Protein AF-A0A662EN93-F1 (afdb_monomer)

Radius of gyration: 22.85 Å; Cα contacts (8 Å, |Δi|>4): 241; chains: 1; bounding box: 47×84×60 Å

Foldseek 3Di:
DDDDDDPPPPPPPPPPPPVPDQCALLNVLLLLLVLVLLQVVLVVLLVQQVVCVVPVDDRDQCPSNLVSLVVSLVSLVVVLVSLVPNDPLSVQLNVLSVQLNVLSVVLNVLSPDDGLVPDDPVSNVVSSVSSVSSSVSSVVSLVSSLVSCVVVLNNLSSLLSNLLLNLLSDPDPVSLQDDPVSLVVNVVSPDPPQDPLLVVLSVLSPVSHPDDDDPVSSVSNNVSSVSNSCSSPVDDPPSDD

Sequence (241 aa):
MKLAGIFVAALTAVSLTTYAVPFTSARLGAELAKLLSTYAPVELFRQQTAIWRLSGGTPPAPEAARAALEKVEAQLEELKPLIAEEGPHWAPLLPAIQTASQLLSVAIEALVGPGLEERPPEDQEALLGTLGEARKALDELVIAASDAAEAAEEGWEFQASFLAQTVLLSPSPLYLRIQEEWQAYLRRNLPPWFPEEGVSALEGLLALANQGLTPEQEAEARAAAEELLSILIPEGYEGGT

Solvent-accessible surface area (backbone atoms only — not comparable to full-atom values): 13562 Å² total; per-residue (Å²): 133,87,86,83,88,76,87,83,75,84,76,78,79,77,77,78,73,73,76,75,76,78,80,43,46,24,53,52,21,29,54,52,30,51,42,58,57,47,38,46,47,38,57,51,45,54,54,43,46,56,51,22,75,74,67,71,61,76,75,63,76,59,64,60,25,40,56,20,44,56,50,40,43,52,51,50,62,62,45,51,59,55,40,64,70,70,36,80,72,44,51,78,42,53,65,39,51,52,52,25,46,53,35,36,54,53,34,44,56,60,66,56,75,79,56,74,87,73,44,57,72,68,58,50,50,50,43,57,48,40,51,47,51,26,50,50,31,50,53,50,33,52,50,48,49,45,54,39,23,45,77,66,77,35,31,53,47,18,54,52,22,23,51,22,38,35,50,60,69,45,95,50,78,73,60,36,63,65,56,70,67,58,54,51,46,58,64,73,58,56,59,94,82,60,55,69,69,42,52,53,19,50,51,52,40,62,70,58,36,72,57,91,73,53,76,68,53,50,50,52,38,38,53,22,22,52,52,32,35,46,70,64,46,78,66,90,68,77,73,74,128

Structure (mmCIF, N/CA/C/O backbone):
data_AF-A0A662EN93-F1
#
_entry.id   AF-A0A662EN93-F1
#
loop_
_atom_site.group_PDB
_atom_site.id
_atom_site.type_symbol
_atom_site.label_atom_id
_atom_site.label_alt_id
_atom_site.label_comp_id
_atom_site.label_asym_id
_atom_site.label_entity_id
_atom_site.label_seq_id
_atom_site.pdbx_PDB_ins_code
_atom_site.Cartn_x
_atom_site.Cartn_y
_atom_site.Cartn_z
_atom_site.occupancy
_atom_site.B_iso_or_equiv
_atom_site.auth_seq_id
_atom_site.auth_comp_id
_atom_site.auth_asym_id
_atom_site.auth_atom_id
_atom_site.pdbx_PDB_model_num
ATOM 1 N N . MET A 1 1 ? -0.486 67.991 -30.951 1.00 36.34 1 MET A N 1
ATOM 2 C CA . MET A 1 1 ? 0.054 66.825 -31.691 1.00 36.34 1 MET A CA 1
ATOM 3 C C . MET A 1 1 ? 1.167 66.243 -30.831 1.00 36.34 1 MET A C 1
ATOM 5 O O . MET A 1 1 ? 2.078 66.988 -30.514 1.00 36.34 1 MET A O 1
ATOM 9 N N . LYS A 1 2 ? 0.909 65.124 -30.131 1.00 36.41 2 LYS A N 1
ATOM 10 C CA . LYS A 1 2 ? 1.461 63.774 -30.418 1.00 36.41 2 LYS A CA 1
ATOM 11 C C . LYS A 1 2 ? 2.999 63.826 -30.527 1.00 36.41 2 LYS A C 1
ATOM 13 O O . LYS A 1 2 ? 3.499 64.464 -31.437 1.00 36.41 2 LYS A O 1
ATOM 18 N N . LEU A 1 3 ? 3.765 63.207 -29.629 1.00 37.28 3 LEU A N 1
ATOM 19 C CA . LEU A 1 3 ? 3.831 61.753 -29.461 1.00 37.28 3 LEU A CA 1
ATOM 20 C C . LEU A 1 3 ? 4.174 61.339 -28.023 1.00 37.28 3 LEU A C 1
ATOM 22 O O . LEU A 1 3 ? 5.079 61.877 -27.394 1.00 37.28 3 LEU A O 1
ATOM 26 N N . ALA A 1 4 ? 3.423 60.345 -27.561 1.00 34.78 4 ALA A N 1
ATOM 27 C CA . ALA A 1 4 ? 3.754 59.455 -26.465 1.00 34.78 4 ALA A CA 1
ATOM 28 C C . ALA A 1 4 ? 4.664 58.322 -26.970 1.00 34.78 4 ALA A C 1
ATOM 30 O O . ALA A 1 4 ? 4.581 57.952 -28.143 1.00 34.78 4 ALA A O 1
ATOM 31 N N . GLY A 1 5 ? 5.405 57.706 -26.048 1.00 31.70 5 GLY A N 1
ATOM 32 C CA . GLY A 1 5 ? 5.791 56.298 -26.145 1.00 31.70 5 GLY A CA 1
ATOM 33 C C . GLY A 1 5 ? 7.270 56.035 -26.429 1.00 31.70 5 GLY A C 1
ATOM 34 O O . GLY A 1 5 ? 7.889 56.763 -27.186 1.00 31.70 5 GLY A O 1
ATOM 35 N N . ILE A 1 6 ? 7.925 55.015 -25.883 1.00 40.16 6 ILE A N 1
ATOM 36 C CA . ILE A 1 6 ? 7.523 53.879 -25.047 1.00 40.16 6 ILE A CA 1
ATOM 37 C C . ILE A 1 6 ? 8.814 53.464 -24.316 1.00 40.16 6 ILE A C 1
ATOM 39 O O . ILE A 1 6 ? 9.860 53.306 -24.943 1.00 40.16 6 ILE A O 1
ATOM 43 N N . PHE A 1 7 ? 8.740 53.299 -22.994 1.00 36.88 7 PHE A N 1
ATOM 44 C CA . PHE A 1 7 ? 9.725 52.550 -22.215 1.00 36.88 7 PHE A CA 1
ATOM 45 C C . PHE A 1 7 ? 9.634 51.085 -22.665 1.00 36.88 7 PHE A C 1
ATOM 47 O O . PHE A 1 7 ? 8.642 50.417 -22.379 1.00 36.88 7 PHE A O 1
ATOM 54 N N . VAL A 1 8 ? 10.632 50.584 -23.393 1.00 38.19 8 VAL A N 1
ATOM 55 C CA . VAL A 1 8 ? 10.741 49.147 -23.672 1.00 38.19 8 VAL A CA 1
ATOM 56 C C . VAL A 1 8 ? 11.390 48.505 -22.452 1.00 38.19 8 VAL A C 1
ATOM 58 O O . VAL A 1 8 ? 12.608 48.382 -22.355 1.00 38.19 8 VAL A O 1
ATOM 61 N N . ALA A 1 9 ? 10.552 48.150 -21.480 1.00 38.12 9 ALA A N 1
ATOM 62 C CA . ALA A 1 9 ? 10.907 47.186 -20.454 1.00 38.12 9 ALA A CA 1
ATOM 63 C C . ALA A 1 9 ? 11.027 45.818 -21.136 1.00 38.12 9 ALA A C 1
ATOM 65 O O . ALA A 1 9 ? 10.028 45.188 -21.479 1.00 38.12 9 ALA A O 1
ATOM 66 N N . ALA A 1 10 ? 12.261 45.379 -21.367 1.00 36.88 10 ALA A N 1
ATOM 67 C CA . ALA A 1 10 ? 12.559 43.998 -21.702 1.00 36.88 10 ALA A CA 1
ATOM 68 C C . ALA A 1 10 ? 12.322 43.140 -20.447 1.00 36.88 10 ALA A C 1
ATOM 70 O O . ALA A 1 10 ? 13.240 42.860 -19.683 1.00 36.88 10 ALA A O 1
ATOM 71 N N . LEU A 1 11 ? 11.062 42.769 -20.207 1.00 36.12 11 LEU A N 1
ATOM 72 C CA . LEU A 1 11 ? 10.720 41.656 -19.330 1.00 36.12 11 LEU A CA 1
ATOM 73 C C . LEU A 1 11 ? 10.974 40.373 -20.130 1.00 36.12 11 LEU A C 1
ATOM 75 O O . LEU A 1 11 ? 10.104 39.868 -20.837 1.00 36.12 11 LEU A O 1
ATOM 79 N N . THR A 1 12 ? 12.195 39.855 -20.056 1.00 38.69 12 THR A N 1
ATOM 80 C CA . THR A 1 12 ? 12.447 38.446 -20.350 1.00 38.69 12 THR A CA 1
ATOM 81 C C . THR A 1 12 ? 11.772 37.635 -19.254 1.00 38.69 12 THR A C 1
ATOM 83 O O . THR A 1 12 ? 12.326 37.447 -18.172 1.00 38.69 12 THR A O 1
ATOM 86 N N . ALA A 1 13 ? 10.543 37.201 -19.525 1.00 36.03 13 ALA A N 1
ATOM 87 C CA . ALA A 1 13 ? 9.925 36.102 -18.811 1.00 36.03 13 ALA A CA 1
ATOM 88 C C . ALA A 1 13 ? 10.793 34.861 -19.057 1.00 36.03 13 ALA A C 1
ATOM 90 O O . ALA A 1 13 ? 10.719 34.228 -20.108 1.00 36.03 13 ALA A O 1
ATOM 91 N N . VAL A 1 14 ? 11.677 34.559 -18.108 1.00 34.50 14 VAL A N 1
ATOM 92 C CA . VAL A 1 14 ? 12.271 33.232 -17.984 1.00 34.50 14 VAL A CA 1
ATOM 93 C C . VAL A 1 14 ? 11.114 32.328 -17.584 1.00 34.50 14 VAL A C 1
ATOM 95 O O . VAL A 1 14 ? 10.722 32.286 -16.420 1.00 34.50 14 VAL A O 1
ATOM 98 N N . SER A 1 15 ? 10.504 31.674 -18.571 1.00 32.66 15 SER A N 1
ATOM 99 C CA . SER A 1 15 ? 9.659 30.513 -18.330 1.00 32.66 15 SER A CA 1
ATOM 100 C C . SER A 1 15 ? 10.528 29.466 -17.643 1.00 32.66 15 SER A C 1
ATOM 102 O O . SER A 1 15 ? 11.273 28.738 -18.291 1.00 32.66 15 SER A O 1
ATOM 104 N N . LEU A 1 16 ? 10.453 29.422 -16.315 1.00 35.91 16 LEU A N 1
ATOM 105 C CA . LEU A 1 16 ? 10.746 28.230 -15.538 1.00 35.91 16 LEU A CA 1
ATOM 106 C C . LEU A 1 16 ? 9.684 27.199 -15.926 1.00 35.91 16 LEU A C 1
ATOM 108 O O . LEU A 1 16 ? 8.665 27.055 -15.261 1.00 35.91 16 LEU A O 1
ATOM 112 N N . THR A 1 17 ? 9.889 26.512 -17.046 1.00 37.00 17 THR A N 1
ATOM 113 C CA . THR A 1 17 ? 9.347 25.168 -17.201 1.00 37.00 17 THR A CA 1
ATOM 114 C C . THR A 1 17 ? 10.133 24.312 -16.220 1.00 37.00 17 THR A C 1
ATOM 116 O O . THR A 1 17 ? 11.187 23.775 -16.557 1.00 37.00 17 THR A O 1
ATOM 119 N N . THR A 1 18 ? 9.675 24.253 -14.969 1.00 38.44 18 THR A N 1
ATOM 120 C CA . THR A 1 18 ? 9.888 23.061 -14.152 1.00 38.44 18 THR A CA 1
ATOM 121 C C . THR A 1 18 ? 9.420 21.908 -15.024 1.00 38.44 18 THR A C 1
ATOM 123 O O . THR A 1 18 ? 8.227 21.809 -15.307 1.00 38.44 18 THR A O 1
ATOM 126 N N . TYR A 1 19 ? 10.365 21.140 -15.567 1.00 38.75 19 TYR A N 1
ATOM 127 C CA . TYR A 1 19 ? 10.056 19.870 -16.202 1.00 38.75 19 TYR A CA 1
ATOM 128 C C . TYR A 1 19 ? 9.318 19.073 -15.130 1.00 38.75 19 TYR A C 1
ATOM 130 O O . TYR A 1 19 ? 9.915 18.698 -14.124 1.00 38.75 19 TYR A O 1
ATOM 138 N N . ALA A 1 20 ? 7.998 18.955 -15.269 1.00 54.81 20 ALA A N 1
ATOM 139 C CA . ALA A 1 20 ? 7.237 18.044 -14.443 1.00 54.81 20 ALA A CA 1
ATOM 140 C C . ALA A 1 20 ? 7.804 16.662 -14.759 1.00 54.81 20 ALA A C 1
ATOM 142 O O . ALA A 1 20 ? 7.799 16.239 -15.916 1.00 54.81 20 ALA A O 1
ATOM 143 N N . VAL A 1 21 ? 8.416 16.040 -13.756 1.00 59.00 21 VAL A N 1
ATOM 144 C CA . VAL A 1 21 ? 8.943 14.684 -13.871 1.00 59.00 21 VAL A CA 1
ATOM 145 C C . VAL A 1 21 ? 7.767 13.785 -14.238 1.00 59.00 21 VAL A C 1
ATOM 147 O O . VAL A 1 21 ? 6.787 13.799 -13.482 1.00 59.00 21 VAL A O 1
ATOM 150 N N . PRO A 1 22 ? 7.838 13.042 -15.357 1.00 69.31 22 PRO A N 1
ATOM 151 C CA . PRO A 1 22 ? 6.729 12.214 -15.792 1.00 69.31 22 PRO A CA 1
ATOM 152 C C . PRO A 1 22 ? 6.371 11.197 -14.706 1.00 69.31 22 PRO A C 1
ATOM 154 O O . PRO A 1 22 ? 7.236 10.617 -14.040 1.00 69.31 22 PRO A O 1
ATOM 157 N N . PHE A 1 23 ? 5.080 11.009 -14.488 1.00 79.31 23 PHE A N 1
ATOM 158 C CA . PHE A 1 23 ? 4.529 10.032 -13.564 1.00 79.31 23 PHE A CA 1
ATOM 159 C C . PHE A 1 23 ? 4.588 8.634 -14.195 1.00 79.31 23 PHE A C 1
ATOM 161 O O . PHE A 1 23 ? 3.733 8.236 -14.982 1.00 79.31 23 PHE A O 1
ATOM 168 N N . THR A 1 24 ? 5.635 7.887 -13.853 1.00 88.50 24 THR A N 1
ATOM 169 C CA . THR A 1 24 ? 5.900 6.547 -14.395 1.00 88.50 24 THR A CA 1
ATOM 170 C C . THR A 1 24 ? 5.182 5.438 -13.618 1.00 88.50 24 THR A C 1
ATOM 172 O O . THR A 1 24 ? 4.807 5.621 -12.456 1.00 88.50 24 THR A O 1
ATOM 175 N N . SER A 1 25 ? 5.082 4.239 -14.208 1.00 91.69 25 SER A N 1
ATOM 176 C CA . SER A 1 25 ? 4.632 3.017 -13.515 1.00 91.69 25 SER A CA 1
ATOM 177 C C . SER A 1 25 ? 5.409 2.738 -12.226 1.00 91.69 25 SER A C 1
ATOM 179 O O . SER A 1 25 ? 4.816 2.409 -11.197 1.00 91.69 25 SER A O 1
ATOM 181 N N . ALA A 1 26 ? 6.730 2.952 -12.243 1.00 93.00 26 ALA A N 1
ATOM 182 C CA . ALA A 1 26 ? 7.563 2.844 -11.050 1.00 93.00 26 ALA A CA 1
ATOM 183 C C . ALA A 1 26 ? 7.119 3.831 -9.957 1.00 93.00 26 ALA A C 1
ATOM 185 O O . ALA A 1 26 ? 6.971 3.449 -8.794 1.00 93.00 26 ALA A O 1
ATOM 186 N N . ARG A 1 27 ? 6.849 5.093 -10.312 1.00 91.81 27 ARG A N 1
ATOM 187 C CA . ARG A 1 27 ? 6.369 6.089 -9.348 1.00 91.81 27 ARG A CA 1
ATOM 188 C C . ARG A 1 27 ? 5.001 5.715 -8.783 1.00 91.81 27 ARG A C 1
ATOM 190 O O . ARG A 1 27 ? 4.816 5.813 -7.573 1.00 91.81 27 ARG A O 1
ATOM 197 N N . LEU A 1 28 ? 4.080 5.233 -9.616 1.00 92.12 28 LEU A N 1
ATOM 198 C CA . LEU A 1 28 ? 2.774 4.757 -9.161 1.00 92.12 28 LEU A CA 1
ATOM 199 C C . LEU A 1 28 ? 2.906 3.601 -8.155 1.00 92.12 28 LEU A C 1
ATOM 201 O O . LEU A 1 28 ? 2.284 3.649 -7.096 1.00 92.12 28 LEU A O 1
ATOM 205 N N . GLY A 1 29 ? 3.751 2.604 -8.439 1.00 94.69 29 GLY A N 1
ATOM 206 C CA . GLY A 1 29 ? 4.008 1.491 -7.516 1.00 94.69 29 GLY A CA 1
ATOM 207 C C . GLY A 1 29 ? 4.536 1.961 -6.157 1.00 94.69 29 GLY A C 1
ATOM 208 O O . GLY A 1 29 ? 4.041 1.541 -5.109 1.00 94.69 29 GLY A O 1
ATOM 209 N N . ALA A 1 30 ? 5.476 2.908 -6.152 1.00 94.12 30 ALA A N 1
ATOM 210 C CA . ALA A 1 30 ? 6.018 3.470 -4.919 1.00 94.12 30 ALA A CA 1
ATOM 211 C C . ALA A 1 30 ? 4.977 4.298 -4.135 1.00 94.12 30 ALA A C 1
ATOM 213 O O . ALA A 1 30 ? 4.828 4.132 -2.922 1.00 94.12 30 ALA A O 1
ATOM 214 N N . GLU A 1 31 ? 4.201 5.152 -4.806 1.00 93.25 31 GLU A N 1
ATOM 215 C CA . GLU A 1 31 ? 3.160 5.948 -4.143 1.00 93.25 31 GLU A CA 1
ATOM 216 C C . GLU A 1 31 ? 2.039 5.075 -3.559 1.00 93.25 31 GLU A C 1
ATOM 218 O O . GLU A 1 31 ? 1.573 5.325 -2.446 1.00 93.25 31 GLU A O 1
ATOM 223 N N . LEU A 1 32 ? 1.652 3.988 -4.232 1.00 95.06 32 LEU A N 1
ATOM 224 C CA . LEU A 1 32 ? 0.667 3.060 -3.673 1.00 95.06 32 LEU A CA 1
ATOM 225 C C . LEU A 1 32 ? 1.212 2.277 -2.470 1.00 95.06 32 LEU A C 1
ATOM 227 O O . LEU A 1 32 ? 0.479 2.058 -1.505 1.00 95.06 32 LEU A O 1
ATOM 231 N N . ALA A 1 33 ? 2.498 1.916 -2.453 1.00 94.69 33 ALA A N 1
ATOM 232 C CA . ALA A 1 33 ? 3.122 1.324 -1.268 1.00 94.69 33 ALA A CA 1
ATOM 233 C C . ALA A 1 33 ? 3.146 2.303 -0.074 1.00 94.69 33 ALA A C 1
ATOM 235 O O . ALA A 1 33 ? 2.804 1.923 1.053 1.00 94.69 33 ALA A O 1
ATOM 236 N N . LYS A 1 34 ? 3.470 3.585 -0.312 1.00 93.81 34 LYS A N 1
ATOM 237 C CA . LYS A 1 34 ? 3.359 4.664 0.693 1.00 93.81 34 LYS A CA 1
ATOM 238 C C . LYS A 1 34 ? 1.952 4.794 1.243 1.00 93.81 34 LYS A C 1
ATOM 240 O O . LYS A 1 34 ? 1.772 4.900 2.460 1.00 93.81 34 LYS A O 1
ATOM 245 N N . LEU A 1 35 ? 0.965 4.747 0.361 1.00 94.50 35 LEU A N 1
ATOM 246 C CA . LEU A 1 35 ? -0.433 4.836 0.731 1.00 94.50 35 LEU A CA 1
ATOM 247 C C . LEU A 1 35 ? -0.829 3.693 1.674 1.00 94.50 35 LEU A C 1
ATOM 249 O O . LEU A 1 35 ? -1.359 3.939 2.761 1.00 94.50 35 LEU A O 1
ATOM 253 N N . LEU A 1 36 ? -0.505 2.443 1.322 1.00 93.50 36 LEU A N 1
ATOM 254 C CA . LEU A 1 36 ? -0.809 1.293 2.180 1.00 93.50 36 LEU A CA 1
ATOM 255 C C . LEU A 1 36 ? -0.079 1.355 3.527 1.00 93.50 36 LEU A C 1
ATOM 257 O O . LEU A 1 36 ? -0.655 0.974 4.546 1.00 93.50 36 LEU A O 1
ATOM 261 N N . SER A 1 37 ? 1.163 1.843 3.552 1.00 92.88 37 SER A N 1
ATOM 262 C CA . SER A 1 37 ? 1.905 2.032 4.801 1.00 92.88 37 SER A CA 1
ATOM 263 C C . SER A 1 37 ? 1.281 3.117 5.679 1.00 92.88 37 SER A C 1
ATOM 265 O O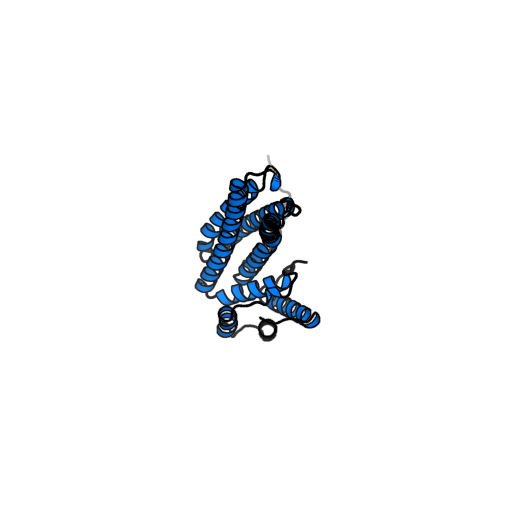 . SER A 1 37 ? 1.199 2.962 6.897 1.00 92.88 37 SER A O 1
ATOM 267 N N . THR A 1 38 ? 0.793 4.202 5.074 1.00 94.75 38 THR A N 1
ATOM 268 C CA . THR A 1 38 ? 0.103 5.290 5.788 1.00 94.75 38 THR A CA 1
ATOM 269 C C . THR A 1 38 ? -1.173 4.781 6.467 1.00 94.75 38 THR A C 1
ATOM 271 O O . THR A 1 38 ? -1.531 5.263 7.539 1.00 94.75 38 THR A O 1
ATOM 274 N N . TYR A 1 39 ? -1.804 3.741 5.913 1.00 94.38 39 TYR A N 1
ATOM 275 C CA . TYR A 1 39 ? -2.986 3.083 6.475 1.00 94.38 39 TYR A CA 1
ATOM 276 C C . TYR A 1 39 ? -2.696 2.196 7.708 1.00 94.38 39 TYR A C 1
ATOM 278 O O . TYR A 1 39 ? -3.625 1.793 8.410 1.00 94.38 39 TYR A O 1
ATOM 286 N N . ALA A 1 40 ? -1.431 1.890 8.028 1.00 92.94 40 ALA A N 1
ATOM 287 C CA . ALA A 1 40 ? -1.073 0.946 9.097 1.00 92.94 40 ALA A CA 1
ATOM 288 C C . ALA A 1 40 ? -1.714 1.229 10.480 1.00 92.94 40 ALA A C 1
ATOM 290 O O . ALA A 1 40 ? -2.158 0.272 11.124 1.00 92.94 40 ALA A O 1
ATOM 291 N N . PRO A 1 41 ? -1.844 2.487 10.956 1.00 95.38 41 PRO A N 1
ATOM 292 C CA . PRO A 1 41 ? -2.521 2.777 12.224 1.00 95.38 41 PRO A CA 1
ATOM 293 C C . PRO A 1 41 ? -3.991 2.3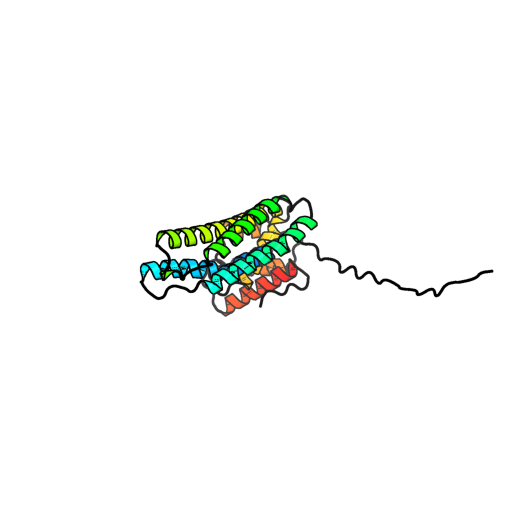39 12.260 1.00 95.38 41 PRO A C 1
ATOM 295 O O . PRO A 1 41 ? -4.497 1.991 13.326 1.00 95.38 41 PRO A O 1
ATOM 298 N N . VAL A 1 42 ? -4.672 2.313 11.110 1.00 96.12 42 VAL A N 1
ATOM 299 C CA . VAL A 1 42 ? -6.067 1.864 11.004 1.00 96.12 42 VAL A CA 1
ATOM 300 C C . VAL A 1 42 ? -6.161 0.357 11.230 1.00 96.12 42 VAL A C 1
ATOM 302 O O . VAL A 1 42 ? -7.002 -0.104 11.998 1.00 96.12 42 VAL A O 1
ATOM 305 N N . GLU A 1 43 ? -5.263 -0.421 10.623 1.00 94.25 43 GLU A N 1
ATOM 306 C CA . GLU A 1 43 ? -5.212 -1.873 10.832 1.00 94.25 43 GLU A CA 1
ATOM 307 C C . GLU A 1 43 ? -4.823 -2.232 12.269 1.00 94.25 43 GLU A C 1
ATOM 309 O O . GLU A 1 43 ? -5.430 -3.122 12.870 1.00 94.25 43 GLU A O 1
ATOM 314 N N . LEU A 1 44 ? -3.884 -1.494 12.869 1.00 93.62 44 LEU A N 1
ATOM 315 C CA . LEU A 1 44 ? -3.553 -1.653 14.287 1.00 93.62 44 LEU A CA 1
AT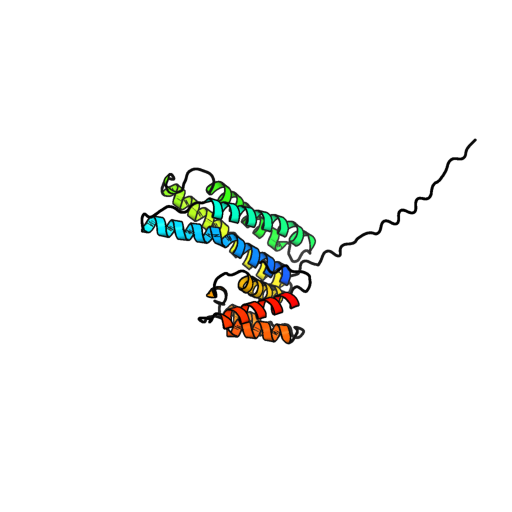OM 316 C C . LEU A 1 44 ? -4.764 -1.384 15.181 1.00 93.62 44 LEU A C 1
ATOM 318 O O . LEU A 1 44 ? -5.036 -2.173 16.084 1.00 93.62 44 LEU A O 1
ATOM 322 N N . PHE A 1 45 ? -5.518 -0.319 14.907 1.00 95.50 45 PHE A N 1
ATOM 323 C CA . PHE A 1 45 ? -6.750 -0.023 15.628 1.00 95.50 45 PHE A CA 1
ATOM 324 C C . PHE A 1 45 ? -7.758 -1.174 15.506 1.00 95.50 45 PHE A C 1
ATOM 326 O O . PHE A 1 45 ? -8.211 -1.681 16.529 1.00 95.50 45 PHE A O 1
ATOM 333 N N . ARG A 1 46 ? -8.031 -1.678 14.292 1.00 94.31 46 ARG A N 1
ATOM 334 C CA . ARG A 1 46 ? -8.945 -2.822 14.078 1.00 94.31 46 ARG A CA 1
ATOM 335 C C . ARG A 1 46 ? -8.520 -4.064 14.865 1.00 94.31 46 ARG A C 1
ATOM 337 O O . ARG A 1 46 ? -9.351 -4.700 15.518 1.00 94.31 46 ARG A O 1
ATOM 344 N N . GLN A 1 47 ? -7.232 -4.405 14.826 1.00 92.56 47 GLN A N 1
ATOM 345 C CA . GLN A 1 47 ? -6.678 -5.547 15.558 1.00 92.56 47 GLN A CA 1
ATOM 346 C C . GLN A 1 47 ? -6.794 -5.354 17.074 1.00 92.56 47 GLN A C 1
ATOM 348 O O . GLN A 1 47 ? -7.218 -6.265 17.787 1.00 92.56 47 GLN A O 1
ATOM 353 N N . GLN A 1 48 ? -6.472 -4.161 17.575 1.00 94.06 48 GLN A N 1
ATOM 354 C CA . GLN A 1 48 ? -6.593 -3.829 18.993 1.00 94.06 48 GLN A CA 1
ATOM 355 C C . GLN A 1 48 ? -8.048 -3.849 19.461 1.00 94.06 48 GLN A C 1
ATOM 357 O O . GLN A 1 48 ? -8.309 -4.334 20.558 1.00 94.06 48 GLN A O 1
ATOM 362 N N . THR A 1 49 ? -9.006 -3.413 18.638 1.00 93.31 49 THR A N 1
ATOM 363 C CA . THR A 1 49 ? -10.435 -3.517 18.958 1.00 93.31 49 THR A CA 1
ATOM 364 C C . THR A 1 49 ? -10.852 -4.978 19.097 1.00 93.31 49 THR A C 1
ATOM 366 O O . THR A 1 49 ? -11.551 -5.328 20.047 1.00 93.31 49 THR A O 1
ATOM 369 N N . ALA A 1 50 ? -10.393 -5.860 18.202 1.00 90.31 50 ALA A N 1
ATOM 370 C CA . ALA A 1 50 ? -10.664 -7.292 18.312 1.00 90.31 50 ALA A CA 1
ATOM 371 C C . ALA A 1 50 ? -10.069 -7.892 19.602 1.00 90.31 50 ALA A C 1
ATOM 373 O O . ALA A 1 50 ? -10.758 -8.612 20.324 1.00 90.31 50 ALA A O 1
ATOM 374 N N . ILE A 1 51 ? -8.820 -7.550 19.940 1.00 92.25 51 ILE A N 1
ATOM 375 C CA . ILE A 1 51 ? -8.158 -8.001 21.177 1.00 92.25 51 ILE A CA 1
ATOM 376 C C . ILE A 1 51 ? -8.883 -7.471 22.416 1.00 92.25 51 ILE A C 1
ATOM 378 O O . ILE A 1 51 ? -9.104 -8.215 23.374 1.00 92.25 51 ILE A O 1
ATOM 382 N N . TRP A 1 52 ? -9.269 -6.198 22.410 1.00 93.62 52 TRP A N 1
ATOM 383 C CA . TRP A 1 52 ? -10.014 -5.566 23.491 1.00 93.62 52 TRP A CA 1
ATOM 384 C C . TRP A 1 52 ? -11.340 -6.289 23.746 1.00 93.62 52 TRP A C 1
ATOM 386 O O . TRP A 1 52 ? -11.600 -6.683 24.882 1.00 93.62 52 TRP A O 1
ATOM 396 N N . ARG A 1 53 ? -12.119 -6.574 22.693 1.00 90.00 53 ARG A N 1
ATOM 397 C CA . ARG A 1 53 ? -13.386 -7.325 22.795 1.00 90.00 53 ARG A CA 1
ATOM 398 C C . ARG A 1 53 ? -13.211 -8.715 23.413 1.00 90.00 53 ARG A C 1
ATOM 400 O O . ARG A 1 53 ? -14.117 -9.194 24.087 1.00 90.00 53 ARG A O 1
ATOM 407 N N . LEU A 1 54 ? -12.067 -9.360 23.187 1.00 90.25 54 LEU A N 1
ATOM 408 C CA . LEU A 1 54 ? -11.769 -10.694 23.718 1.00 90.25 54 LEU A CA 1
ATOM 409 C C . LEU A 1 54 ? -11.214 -10.672 25.147 1.00 90.25 54 LEU A C 1
ATOM 411 O O . LEU A 1 54 ? -11.448 -11.607 25.908 1.00 90.25 54 LEU A O 1
ATOM 415 N N . SER A 1 55 ? -10.453 -9.638 25.504 1.00 92.31 55 SER A N 1
ATOM 416 C CA . SER A 1 55 ? -9.710 -9.574 26.771 1.00 92.31 55 SER A CA 1
ATOM 417 C C . SER A 1 55 ? -10.363 -8.696 27.841 1.00 92.31 55 SER A C 1
ATOM 419 O O . SER A 1 55 ? -10.028 -8.840 29.015 1.00 92.31 55 SER A O 1
ATOM 421 N N . GLY A 1 56 ? -11.274 -7.791 27.465 1.00 85.75 56 GLY A N 1
ATOM 422 C CA . GLY A 1 56 ? -11.883 -6.816 28.375 1.00 85.75 56 GLY A CA 1
ATOM 423 C C . GLY A 1 56 ? -10.907 -5.750 28.891 1.00 85.75 56 GLY A C 1
ATOM 424 O O . GLY A 1 56 ? -11.143 -5.180 29.954 1.00 85.75 56 GLY A O 1
ATOM 425 N N . GLY A 1 57 ? -9.793 -5.522 28.185 1.00 88.12 57 GLY A N 1
ATOM 426 C CA . GLY A 1 57 ? -8.793 -4.507 28.531 1.00 88.12 57 GLY A CA 1
ATOM 427 C C . GLY A 1 57 ? -9.250 -3.066 28.261 1.00 88.12 57 GLY A C 1
ATOM 428 O O . GLY A 1 57 ? -10.441 -2.758 28.234 1.00 88.12 57 GLY A O 1
ATOM 429 N N . THR A 1 58 ? -8.294 -2.170 28.023 1.00 90.56 58 THR A N 1
ATOM 430 C CA . THR A 1 58 ? -8.581 -0.779 27.634 1.00 90.56 58 THR A CA 1
ATOM 431 C C . THR A 1 58 ? -8.970 -0.709 26.150 1.00 90.56 58 THR A C 1
ATOM 433 O O . THR A 1 58 ? -8.256 -1.299 25.332 1.00 90.56 58 THR A O 1
ATOM 436 N N . PRO A 1 59 ? -10.055 -0.004 25.778 1.00 92.19 59 PRO A N 1
ATOM 437 C CA . PRO A 1 59 ? -10.393 0.222 24.375 1.00 92.19 59 PRO A CA 1
ATOM 438 C C . PRO A 1 59 ? -9.298 1.048 23.678 1.00 92.19 59 PRO A C 1
ATOM 440 O O . PRO A 1 59 ? -8.729 1.955 24.296 1.00 92.19 59 PRO A O 1
ATOM 443 N N . PRO A 1 60 ? -8.971 0.756 22.407 1.00 93.62 60 PRO A N 1
ATOM 444 C CA . PRO A 1 60 ? -8.026 1.573 21.659 1.00 93.62 60 PRO A CA 1
ATOM 445 C C . PRO A 1 60 ? -8.634 2.937 21.314 1.00 93.62 60 PRO A C 1
ATOM 447 O O . PRO A 1 60 ? -9.828 3.053 21.039 1.00 93.62 60 PRO A O 1
ATOM 450 N N . ALA A 1 61 ? -7.795 3.968 21.293 1.00 92.31 61 ALA A N 1
ATOM 451 C CA . ALA A 1 61 ? -8.207 5.327 20.963 1.00 92.31 61 ALA A CA 1
ATOM 452 C C . ALA A 1 61 ? -8.250 5.526 19.425 1.00 92.31 61 ALA A C 1
ATOM 454 O O . ALA A 1 61 ? -7.317 5.094 18.737 1.00 92.31 61 ALA A O 1
ATOM 455 N N . PRO A 1 62 ? -9.313 6.126 18.850 1.00 94.06 62 PRO A N 1
ATOM 456 C CA . PRO A 1 62 ? -9.514 6.189 17.397 1.00 94.06 62 PRO A CA 1
ATOM 457 C C . PRO A 1 62 ? -8.699 7.276 16.680 1.00 94.06 62 PRO A C 1
ATOM 459 O O . PRO A 1 62 ? -8.644 7.285 15.452 1.00 94.06 62 PRO A O 1
ATOM 462 N N . GLU A 1 63 ? -8.069 8.207 17.397 1.00 94.44 63 GLU A N 1
ATOM 463 C CA . GLU A 1 63 ? -7.485 9.428 16.826 1.00 94.44 63 GLU A CA 1
ATOM 464 C C . GLU A 1 63 ? -6.365 9.134 15.827 1.00 94.44 63 GLU A C 1
ATOM 466 O O . GLU A 1 63 ? -6.303 9.758 14.769 1.00 94.44 63 GLU A O 1
ATOM 471 N N . ALA A 1 64 ? -5.499 8.165 16.138 1.00 94.50 64 ALA A N 1
ATOM 472 C CA . ALA A 1 64 ? -4.410 7.773 15.248 1.00 94.50 64 ALA A CA 1
ATOM 473 C C . ALA A 1 64 ? -4.930 7.108 13.963 1.00 94.50 64 ALA A C 1
ATOM 475 O O . ALA A 1 64 ? -4.399 7.368 12.884 1.00 94.50 64 ALA A O 1
ATOM 476 N N . ALA A 1 65 ? -5.985 6.292 14.065 1.00 96.31 65 ALA A N 1
ATOM 477 C CA . ALA A 1 65 ? -6.636 5.688 12.906 1.00 96.31 65 ALA A CA 1
ATOM 478 C C . ALA A 1 65 ? -7.323 6.754 12.042 1.00 96.31 65 ALA A C 1
ATOM 480 O O . ALA A 1 65 ? -7.154 6.759 10.827 1.00 96.31 65 ALA A O 1
ATOM 481 N N . ARG A 1 66 ? -8.030 7.708 12.660 1.00 96.12 66 ARG A N 1
ATOM 482 C CA . ARG A 1 66 ? -8.682 8.801 11.931 1.00 96.12 66 ARG A CA 1
ATOM 483 C C . ARG A 1 66 ? -7.668 9.670 11.188 1.00 96.12 66 ARG A C 1
ATOM 485 O O . ARG A 1 66 ? -7.819 9.885 9.993 1.00 96.12 66 ARG A O 1
ATOM 492 N N . ALA A 1 67 ? -6.599 10.093 11.863 1.00 96.56 67 ALA A N 1
ATOM 493 C CA . ALA A 1 67 ? -5.540 10.887 11.240 1.00 96.56 67 ALA A CA 1
ATOM 494 C C . ALA A 1 67 ? -4.835 10.135 10.095 1.00 96.56 67 ALA A C 1
ATOM 496 O O . ALA A 1 67 ? -4.404 10.751 9.124 1.00 96.56 67 ALA A O 1
ATOM 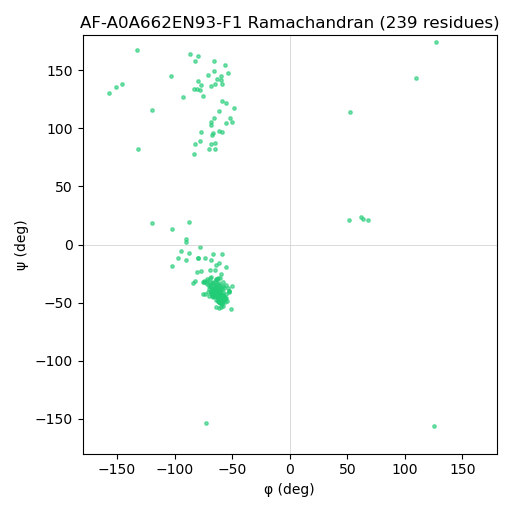497 N N . ALA A 1 68 ? -4.704 8.808 10.196 1.00 96.75 68 ALA A N 1
ATOM 498 C CA . ALA A 1 68 ? -4.181 7.985 9.111 1.00 96.75 68 ALA A CA 1
ATOM 499 C C . ALA A 1 68 ? -5.128 7.958 7.902 1.00 96.75 68 ALA A C 1
ATOM 501 O O . ALA A 1 68 ? -4.669 8.161 6.782 1.00 96.75 68 ALA A O 1
ATOM 502 N N . LEU A 1 69 ? -6.436 7.778 8.115 1.00 97.12 69 LEU A N 1
ATOM 503 C CA . LEU A 1 69 ? -7.428 7.828 7.035 1.00 97.12 69 LEU A CA 1
ATOM 504 C C . LEU A 1 69 ? -7.452 9.190 6.332 1.00 97.12 69 LEU A C 1
ATOM 506 O O . LEU A 1 69 ? -7.427 9.226 5.108 1.00 97.12 69 LEU A O 1
ATOM 510 N N . GLU A 1 70 ? -7.434 10.291 7.090 1.00 96.50 70 GLU A N 1
ATOM 511 C CA . GLU A 1 70 ? -7.385 11.659 6.545 1.00 96.50 70 GLU A CA 1
ATOM 512 C C . GLU A 1 70 ? -6.142 11.864 5.655 1.00 96.50 70 GLU A C 1
ATOM 514 O O . GLU A 1 70 ? -6.219 12.460 4.582 1.00 96.50 70 GLU A O 1
ATOM 519 N N . LYS A 1 71 ? -4.984 11.325 6.062 1.00 96.62 71 LYS A N 1
ATOM 520 C CA . LYS A 1 71 ? -3.756 11.371 5.252 1.00 96.62 71 LYS A CA 1
ATOM 521 C C . LYS A 1 71 ? -3.851 10.527 3.984 1.00 96.62 71 LYS A C 1
ATOM 523 O O . LYS A 1 71 ? -3.394 10.970 2.936 1.00 96.62 71 LYS A O 1
ATOM 528 N N . VAL A 1 72 ? -4.420 9.326 4.077 1.00 96.50 72 VAL A N 1
ATOM 529 C CA . VAL A 1 72 ? -4.613 8.442 2.919 1.00 96.50 72 VAL A CA 1
ATOM 530 C C . VAL A 1 72 ? -5.579 9.074 1.915 1.00 96.50 72 VAL A C 1
ATOM 532 O O . VAL A 1 72 ? -5.320 9.049 0.716 1.00 96.50 72 VAL A O 1
ATOM 535 N N . GLU A 1 73 ? -6.663 9.686 2.393 1.00 95.38 73 GLU A N 1
ATOM 536 C CA . GLU A 1 73 ? -7.602 10.431 1.554 1.00 95.38 73 GLU A CA 1
ATOM 537 C C . GLU A 1 73 ? -6.897 11.587 0.829 1.00 95.38 73 GLU A C 1
ATOM 539 O O . GLU A 1 73 ? -7.004 11.692 -0.391 1.00 95.38 73 GLU A O 1
ATOM 544 N N . ALA A 1 74 ? -6.097 12.389 1.542 1.00 93.50 74 ALA A N 1
ATOM 545 C CA . ALA A 1 74 ? -5.315 13.467 0.935 1.00 93.50 74 ALA A CA 1
ATOM 546 C C . ALA A 1 74 ? -4.332 12.958 -0.137 1.00 93.50 74 ALA A C 1
ATOM 548 O O . ALA A 1 74 ? -4.274 13.522 -1.227 1.00 93.50 74 ALA A O 1
ATOM 549 N N . GLN A 1 75 ? -3.618 11.858 0.128 1.00 93.56 75 GLN A N 1
ATOM 550 C CA . GLN A 1 75 ? -2.721 11.230 -0.851 1.00 93.56 75 GLN A CA 1
ATOM 551 C C . GLN A 1 75 ? -3.469 10.755 -2.105 1.00 93.56 75 GLN A C 1
ATOM 553 O O . GLN A 1 75 ? -2.970 10.911 -3.218 1.00 93.56 75 GLN A O 1
ATOM 558 N N . LEU A 1 76 ? -4.682 10.206 -1.964 1.00 93.56 76 LEU A N 1
ATOM 559 C CA . LEU A 1 76 ? -5.505 9.851 -3.123 1.00 93.56 76 LEU A CA 1
ATOM 560 C C . LEU A 1 76 ? -5.936 11.080 -3.923 1.00 93.56 76 LEU A C 1
ATOM 562 O O . LEU A 1 76 ? -5.922 11.027 -5.152 1.00 93.56 76 LEU A O 1
ATOM 566 N N . GLU A 1 77 ? -6.310 12.179 -3.262 1.00 91.88 77 GLU A N 1
ATOM 567 C CA . GLU A 1 77 ? -6.643 13.430 -3.956 1.00 91.88 77 GLU A CA 1
ATOM 568 C C . GLU A 1 77 ? -5.445 14.008 -4.719 1.00 91.88 77 GLU A C 1
ATOM 570 O O . GLU A 1 77 ? -5.630 14.560 -5.801 1.00 91.88 77 GLU A O 1
ATOM 575 N N . GLU A 1 78 ? -4.223 13.836 -4.208 1.00 90.00 78 GLU A N 1
ATOM 576 C CA . GLU A 1 78 ? -2.988 14.212 -4.907 1.00 90.00 78 GLU A CA 1
ATOM 577 C C . GLU A 1 78 ? -2.675 13.286 -6.095 1.00 90.00 78 GLU A C 1
ATOM 579 O O . GLU A 1 78 ? -2.203 13.750 -7.133 1.00 90.00 78 GLU A O 1
ATOM 584 N N . LEU A 1 79 ? -2.984 11.988 -5.991 1.00 88.31 79 LEU A N 1
ATOM 585 C CA . LEU A 1 79 ? -2.772 11.016 -7.070 1.00 88.31 79 LEU A CA 1
ATOM 586 C C . LEU A 1 79 ? -3.756 11.174 -8.237 1.00 88.31 79 LEU A C 1
ATOM 588 O O . LEU A 1 79 ? -3.383 10.934 -9.386 1.00 88.31 79 LEU A O 1
ATOM 592 N N . LYS A 1 80 ? -5.002 11.591 -7.976 1.00 88.25 80 LYS A N 1
ATOM 593 C CA . LYS A 1 80 ? -6.040 11.783 -9.008 1.00 88.25 80 LYS A CA 1
ATOM 594 C C . LYS A 1 80 ? -5.595 12.644 -10.199 1.00 88.25 80 LYS A C 1
ATOM 596 O O . LYS A 1 80 ? -5.741 12.168 -11.327 1.00 88.25 80 LYS A O 1
ATOM 601 N N . PRO A 1 81 ? -5.103 13.887 -10.014 1.00 85.62 81 PRO A N 1
ATOM 602 C CA . PRO A 1 81 ? -4.688 14.727 -11.133 1.00 85.62 81 PRO A CA 1
ATOM 603 C C . PRO A 1 81 ? -3.476 14.148 -11.863 1.00 85.62 81 PRO A C 1
ATOM 605 O O . PRO A 1 81 ? -3.475 14.157 -13.088 1.00 85.62 81 PRO A O 1
ATOM 608 N N . LEU A 1 82 ? -2.508 13.559 -11.149 1.00 84.19 82 LEU A N 1
ATOM 609 C CA . LEU A 1 82 ? -1.328 12.935 -11.764 1.00 84.19 82 LEU A CA 1
ATOM 610 C C . LEU A 1 82 ? -1.731 11.803 -12.719 1.00 84.19 82 LEU A C 1
ATOM 612 O O . LEU A 1 82 ? -1.291 11.752 -13.863 1.00 84.19 82 LEU A O 1
ATOM 616 N N . ILE A 1 83 ? -2.653 10.947 -12.281 1.00 83.94 83 ILE A N 1
ATOM 617 C CA . ILE A 1 83 ? -3.201 9.851 -13.089 1.00 83.94 83 ILE A CA 1
ATOM 618 C C . ILE A 1 83 ? -4.037 10.363 -14.270 1.00 83.94 83 ILE A C 1
ATOM 620 O O . ILE A 1 83 ? -4.051 9.744 -15.332 1.00 83.94 83 ILE A O 1
ATOM 624 N N . ALA A 1 84 ? -4.733 11.492 -14.113 1.00 81.62 84 ALA A N 1
ATOM 625 C CA . ALA A 1 84 ? -5.525 12.088 -15.185 1.00 81.62 84 ALA A CA 1
ATOM 626 C C . ALA A 1 84 ? -4.668 12.797 -16.255 1.00 81.62 84 ALA A C 1
ATOM 628 O O . ALA A 1 84 ? -5.060 12.823 -17.423 1.00 81.62 84 ALA A O 1
ATOM 629 N N . GLU A 1 85 ? -3.530 13.378 -15.869 1.00 78.62 85 GLU A N 1
ATOM 630 C CA . GLU A 1 85 ? -2.647 14.162 -16.745 1.00 78.62 85 GLU A CA 1
ATOM 631 C C . GLU A 1 85 ? -1.697 13.290 -17.586 1.00 78.62 85 GLU A C 1
ATOM 633 O O . GLU A 1 85 ? -1.393 13.641 -18.726 1.00 78.62 85 GLU A O 1
ATOM 638 N N . GLU A 1 86 ? -1.274 12.135 -17.067 1.00 69.50 86 GLU A N 1
ATOM 639 C CA . GLU A 1 86 ? -0.162 11.332 -17.618 1.00 69.50 86 GLU A CA 1
ATOM 640 C C . GLU A 1 86 ? -0.581 10.289 -18.667 1.00 69.50 86 GLU A C 1
ATOM 642 O O . GLU A 1 86 ? 0.241 9.559 -19.217 1.00 69.50 86 GLU A O 1
ATOM 647 N N . GLY A 1 87 ? -1.864 10.281 -19.040 1.00 59.78 87 GLY A N 1
ATOM 648 C CA . GLY A 1 87 ? -2.322 9.704 -20.302 1.00 59.78 87 GLY A CA 1
ATOM 649 C C . GLY A 1 87 ? -3.449 8.670 -20.199 1.00 59.78 87 GLY A C 1
ATOM 650 O O . GLY A 1 87 ? -3.876 8.268 -19.117 1.00 59.78 87 GLY A O 1
ATOM 651 N N . PRO A 1 88 ? -3.966 8.214 -21.357 1.00 65.88 88 PRO A N 1
ATOM 652 C CA . PRO A 1 88 ? -5.127 7.325 -21.442 1.00 65.88 88 PRO A CA 1
ATOM 653 C C . PRO A 1 88 ? -4.905 5.938 -20.821 1.00 65.88 88 PRO A C 1
ATOM 655 O O . PRO A 1 88 ? -5.885 5.255 -20.530 1.00 65.88 88 PRO A O 1
ATOM 658 N N . HIS A 1 89 ? -3.652 5.526 -20.607 1.00 74.69 89 HIS A N 1
ATOM 659 C CA . HIS A 1 89 ? -3.309 4.227 -20.023 1.00 74.69 89 HIS A CA 1
ATOM 660 C C . HIS A 1 89 ? -3.689 4.125 -18.538 1.00 74.69 89 HIS A C 1
ATOM 662 O O . HIS A 1 89 ? -4.078 3.051 -18.090 1.00 74.69 89 HIS A O 1
ATOM 668 N N . TRP A 1 90 ? -3.698 5.247 -17.807 1.00 83.75 90 TRP A N 1
ATOM 669 C CA . TRP A 1 90 ? -4.065 5.288 -16.386 1.00 83.75 90 TRP A CA 1
ATOM 670 C C . TRP A 1 90 ? -5.518 5.684 -16.125 1.00 83.75 90 TRP A C 1
ATOM 672 O O . TRP A 1 90 ? -6.026 5.494 -15.020 1.00 83.75 90 TRP A O 1
ATOM 682 N N . ALA A 1 91 ? -6.231 6.167 -17.145 1.00 82.50 91 ALA A N 1
ATOM 683 C CA . ALA A 1 91 ? -7.651 6.505 -17.050 1.00 82.50 91 ALA A CA 1
ATOM 684 C C . ALA A 1 91 ? -8.533 5.387 -16.438 1.00 82.50 91 ALA A C 1
ATOM 686 O O . ALA A 1 91 ? -9.449 5.722 -15.678 1.00 82.50 91 ALA A O 1
ATOM 687 N N . PRO A 1 92 ? -8.274 4.081 -16.680 1.00 85.69 92 PRO A N 1
ATOM 688 C CA . PRO A 1 92 ? -9.005 2.994 -16.027 1.00 85.69 92 PRO A CA 1
ATOM 689 C C . PRO A 1 92 ? -8.881 2.944 -14.495 1.00 85.69 92 PRO A C 1
ATOM 691 O O . PRO A 1 92 ? -9.708 2.293 -13.861 1.00 85.69 92 PRO A O 1
ATOM 694 N N . LEU A 1 93 ? -7.908 3.633 -13.884 1.00 90.38 93 LEU A N 1
ATOM 695 C CA . LEU A 1 93 ? -7.734 3.685 -12.425 1.00 90.38 93 LEU A CA 1
ATOM 696 C C . LEU A 1 93 ? -8.674 4.675 -11.739 1.00 90.38 93 LEU A C 1
ATOM 698 O O . LEU A 1 93 ? -8.978 4.516 -10.557 1.00 90.38 93 LEU A O 1
ATOM 702 N N . LEU A 1 94 ? -9.173 5.681 -12.464 1.00 89.94 94 LEU A N 1
ATOM 703 C CA . LEU A 1 94 ? -9.999 6.744 -11.885 1.00 89.94 94 LEU A CA 1
ATOM 704 C C . LEU A 1 94 ? -11.233 6.218 -11.122 1.00 89.94 94 LEU A C 1
ATOM 706 O O . LEU A 1 94 ? -11.476 6.710 -10.018 1.00 89.94 94 LEU A O 1
ATOM 710 N N . PRO A 1 95 ? -11.991 5.215 -11.615 1.00 91.88 95 PRO A N 1
ATOM 711 C CA . PRO A 1 95 ? -13.106 4.643 -10.858 1.00 91.88 95 PRO A CA 1
ATOM 712 C C . PRO A 1 95 ? -12.674 3.946 -9.559 1.00 91.88 95 PRO A C 1
ATOM 714 O O . PRO A 1 95 ? -13.368 4.056 -8.546 1.00 91.88 95 PRO A O 1
ATOM 717 N N . ALA A 1 96 ? -11.528 3.253 -9.562 1.00 93.56 96 ALA A N 1
ATOM 718 C CA . ALA A 1 96 ? -10.999 2.589 -8.370 1.00 93.56 96 ALA A CA 1
ATOM 719 C C . ALA A 1 96 ? -10.583 3.621 -7.312 1.00 93.56 96 ALA A C 1
ATOM 721 O O . ALA A 1 96 ? -10.946 3.495 -6.145 1.00 93.56 96 ALA A O 1
ATOM 722 N N . ILE A 1 97 ? -9.926 4.703 -7.737 1.00 93.25 97 ILE A N 1
ATOM 723 C CA . ILE A 1 97 ? -9.555 5.815 -6.855 1.00 93.25 97 ILE A CA 1
ATOM 724 C C . ILE A 1 97 ? -10.798 6.495 -6.275 1.00 93.25 97 ILE A C 1
ATOM 726 O O . ILE A 1 97 ? -10.844 6.769 -5.081 1.00 93.25 97 ILE A O 1
ATOM 730 N N . GLN A 1 98 ? -11.827 6.750 -7.089 1.00 93.19 98 GLN A N 1
ATOM 731 C CA . GLN A 1 98 ? -13.084 7.341 -6.614 1.00 93.19 98 GLN A CA 1
ATOM 732 C C . GLN A 1 98 ? -13.773 6.460 -5.567 1.00 93.19 98 GLN A C 1
ATOM 734 O O . GLN A 1 98 ? -14.230 6.969 -4.545 1.00 93.19 98 GLN A O 1
ATOM 739 N N . THR A 1 99 ? -13.807 5.148 -5.808 1.00 95.19 99 THR A N 1
ATOM 740 C CA . THR A 1 99 ? -14.374 4.168 -4.873 1.00 95.19 99 THR A CA 1
ATOM 741 C C . THR A 1 99 ? -13.601 4.159 -3.554 1.00 95.19 99 THR A C 1
ATOM 743 O O . THR A 1 99 ? -14.207 4.240 -2.486 1.00 95.19 99 THR A O 1
ATOM 746 N N . ALA A 1 100 ? -12.267 4.131 -3.624 1.00 95.25 100 ALA A N 1
ATOM 747 C CA . ALA A 1 100 ? -11.401 4.203 -2.454 1.00 95.25 100 ALA A CA 1
ATOM 748 C C . ALA A 1 100 ? -11.610 5.502 -1.663 1.00 95.25 100 ALA A C 1
ATOM 750 O O . ALA A 1 100 ? -11.865 5.435 -0.462 1.00 95.25 100 ALA A O 1
ATOM 751 N N . SER A 1 101 ? -11.586 6.668 -2.323 1.00 95.00 101 SER A N 1
ATOM 752 C CA . SER A 1 101 ? -11.852 7.962 -1.679 1.00 95.00 101 SER A CA 1
ATOM 753 C C . SER A 1 101 ? -13.196 7.960 -0.952 1.00 95.00 101 SER A C 1
ATOM 755 O O . SER A 1 101 ? -13.252 8.311 0.218 1.00 95.00 101 SER A O 1
ATOM 757 N N . GLN A 1 102 ? -14.271 7.505 -1.606 1.00 96.25 102 GLN A N 1
ATOM 758 C CA . GLN A 1 102 ? -15.604 7.496 -1.002 1.00 96.25 102 GLN A CA 1
ATOM 759 C C . GLN A 1 102 ? -15.664 6.626 0.262 1.00 96.25 102 GLN A C 1
ATOM 761 O O . GLN A 1 102 ? -16.231 7.044 1.271 1.00 96.25 102 GLN A O 1
ATOM 766 N N . LEU A 1 103 ? -15.090 5.421 0.222 1.00 96.44 103 LEU A N 1
ATOM 767 C CA . LEU A 1 103 ? -15.095 4.513 1.372 1.00 96.44 103 LEU A CA 1
ATOM 768 C C . LEU A 1 103 ? -14.212 5.019 2.517 1.00 96.44 103 LEU A C 1
ATOM 770 O O . LEU A 1 103 ? -14.555 4.817 3.682 1.00 96.44 103 LEU A O 1
ATOM 774 N N . LEU A 1 104 ? -13.119 5.721 2.208 1.00 94.88 104 LEU A N 1
ATOM 775 C CA . LEU A 1 104 ? -12.297 6.392 3.214 1.00 94.88 104 LEU A CA 1
ATOM 776 C C . LEU A 1 104 ? -13.056 7.532 3.893 1.00 94.88 104 LEU A C 1
ATOM 778 O O . LEU A 1 104 ? -13.038 7.591 5.119 1.00 94.88 104 LEU A O 1
ATOM 782 N N . SER A 1 105 ? -13.779 8.376 3.148 1.00 95.50 105 SER A N 1
ATOM 783 C CA . SER A 1 105 ? -14.595 9.439 3.751 1.00 95.50 105 SER A CA 1
ATOM 784 C C . SER A 1 105 ? -15.642 8.856 4.711 1.00 95.50 105 SER A C 1
ATOM 786 O O . SER A 1 105 ? -15.778 9.320 5.842 1.00 95.50 105 SER A O 1
ATOM 788 N N . VAL A 1 106 ? -16.321 7.772 4.312 1.00 95.81 106 VAL A N 1
ATOM 789 C CA . VAL A 1 106 ? -17.285 7.062 5.176 1.00 95.81 106 VAL A CA 1
ATOM 790 C C . VAL A 1 106 ? -16.599 6.481 6.420 1.00 95.81 106 VAL A C 1
ATOM 792 O O . VAL A 1 106 ? -17.139 6.559 7.523 1.00 95.81 106 VAL A O 1
ATOM 795 N N . ALA A 1 107 ? -15.394 5.925 6.279 1.00 95.00 107 ALA A N 1
ATOM 796 C CA . ALA A 1 107 ? -14.605 5.418 7.401 1.00 95.00 107 ALA A CA 1
ATOM 797 C C . ALA A 1 107 ? -14.175 6.524 8.381 1.00 95.00 107 ALA A C 1
ATOM 799 O O . ALA A 1 107 ? -14.232 6.321 9.597 1.00 95.00 107 ALA A O 1
ATOM 800 N N . ILE A 1 108 ? -13.781 7.695 7.872 1.00 95.50 108 ILE A N 1
ATOM 801 C CA . ILE A 1 108 ? -13.440 8.871 8.683 1.00 95.50 108 ILE A CA 1
ATOM 802 C C . ILE A 1 108 ? -14.661 9.304 9.493 1.00 95.50 108 ILE A C 1
ATOM 804 O O . ILE A 1 108 ? -14.562 9.451 10.712 1.00 95.50 108 ILE A O 1
ATOM 808 N N . GLU A 1 109 ? -15.818 9.442 8.841 1.00 93.69 109 GLU A N 1
ATOM 809 C CA . GLU A 1 109 ? -17.080 9.792 9.496 1.00 93.69 109 GLU A CA 1
ATOM 810 C C . GLU A 1 109 ? -17.478 8.765 10.561 1.00 93.69 109 GLU A C 1
ATOM 812 O O . GLU A 1 109 ? -17.878 9.144 11.661 1.00 93.69 109 GLU A O 1
ATOM 817 N N . ALA A 1 110 ? -17.305 7.468 10.291 1.00 91.44 110 ALA A N 1
ATOM 818 C CA . ALA A 1 110 ? -17.631 6.406 11.241 1.00 91.44 110 ALA A CA 1
ATOM 819 C C . ALA A 1 110 ? -16.783 6.470 12.525 1.00 91.44 110 ALA A C 1
ATOM 821 O O . ALA A 1 110 ? -17.260 6.085 13.599 1.00 91.44 110 ALA A O 1
ATOM 822 N N . LEU A 1 111 ? -15.545 6.972 12.445 1.00 92.12 111 LEU A N 1
ATOM 823 C CA . LEU A 1 111 ? -14.675 7.199 13.605 1.00 92.12 111 LEU A CA 1
ATOM 824 C C . LEU A 1 111 ? -15.008 8.487 14.373 1.00 92.12 111 LEU A C 1
ATOM 826 O O . LEU A 1 111 ? -14.518 8.669 15.489 1.00 92.12 111 LEU A O 1
ATOM 830 N N . VAL A 1 112 ? -15.849 9.370 13.828 1.00 89.06 112 VAL A N 1
ATOM 831 C CA . VAL A 1 112 ? -16.374 10.527 14.560 1.00 89.06 112 VAL A CA 1
ATOM 832 C C . VAL A 1 112 ? -17.477 10.066 15.513 1.00 89.06 112 VAL A C 1
ATOM 834 O O . VAL A 1 112 ? -18.330 9.254 15.165 1.00 89.06 112 VAL A O 1
ATOM 837 N N . GLY A 1 113 ? -17.471 10.593 16.738 1.00 80.56 113 GLY A N 1
ATOM 838 C CA . GLY A 1 113 ? -18.533 10.368 17.715 1.00 80.56 113 GLY A CA 1
ATOM 839 C C . GLY A 1 113 ? -18.022 9.819 19.047 1.00 80.56 113 GLY A C 1
ATOM 840 O O . GLY A 1 113 ? -16.865 10.062 19.394 1.00 80.56 113 GLY A O 1
ATOM 841 N N . PRO A 1 114 ? -18.886 9.134 19.816 1.00 78.31 114 PRO A N 1
ATOM 842 C CA . PRO A 1 114 ? -18.539 8.631 21.140 1.00 78.31 114 PRO A CA 1
ATOM 843 C C . PRO A 1 114 ? -17.450 7.551 21.071 1.00 78.31 114 PRO A C 1
ATOM 845 O O . PRO A 1 114 ? -17.257 6.909 20.025 1.00 78.31 114 PRO A O 1
ATOM 848 N N . GLY A 1 115 ? -16.751 7.364 22.197 1.00 84.06 115 GLY A N 1
ATOM 849 C CA . GLY A 1 115 ? -15.695 6.358 22.353 1.00 84.06 115 GLY A CA 1
ATOM 850 C C . GLY A 1 115 ? -16.194 4.948 22.029 1.00 84.06 115 GLY A C 1
ATOM 851 O O . GLY A 1 115 ? -17.391 4.669 22.117 1.00 84.06 115 GLY A O 1
ATOM 852 N N . LEU A 1 116 ? -15.290 4.048 21.627 1.00 88.88 116 LEU A N 1
ATOM 853 C CA . LEU A 1 116 ? -15.644 2.678 21.225 1.00 88.88 116 LEU A CA 1
ATOM 854 C C . LEU A 1 116 ? -16.481 1.951 22.287 1.00 88.88 116 LEU A C 1
ATOM 856 O O . LEU A 1 116 ? -17.422 1.239 21.953 1.00 88.88 116 LEU A O 1
ATOM 860 N N . GLU A 1 117 ? -16.141 2.143 23.555 1.00 88.44 117 GLU A N 1
ATOM 861 C CA . GLU A 1 117 ? -16.783 1.551 24.725 1.00 88.44 117 GLU A CA 1
ATOM 862 C C . GLU A 1 117 ? -18.199 2.073 24.995 1.00 88.44 117 GLU A C 1
ATOM 864 O O . GLU A 1 117 ? -18.989 1.394 25.647 1.00 88.44 117 GLU A O 1
ATOM 869 N N . GLU A 1 118 ? -18.528 3.257 24.482 1.00 90.31 118 GLU A N 1
ATOM 870 C CA . GLU A 1 118 ? -19.847 3.880 24.614 1.00 90.31 118 GLU A CA 1
ATOM 871 C C . GLU A 1 118 ? -20.788 3.483 23.465 1.00 90.31 118 GLU A C 1
ATOM 873 O O . GLU A 1 118 ? -21.997 3.713 23.541 1.00 90.31 118 GLU A O 1
ATOM 878 N N . ARG A 1 119 ? -20.249 2.881 22.397 1.00 91.19 119 ARG A N 1
ATOM 879 C CA . ARG A 1 119 ? -21.023 2.441 21.233 1.00 91.19 119 ARG A CA 1
ATOM 880 C C . ARG A 1 119 ? -21.723 1.104 21.500 1.00 91.19 119 ARG A C 1
ATOM 882 O O . ARG A 1 119 ? -21.098 0.198 22.060 1.00 91.19 119 ARG A O 1
ATOM 889 N N . PRO A 1 120 ? -22.972 0.926 21.037 1.00 91.38 120 PRO A N 1
ATOM 890 C CA . PRO A 1 120 ? -23.615 -0.382 20.965 1.00 91.38 120 PRO A CA 1
ATOM 891 C C . PRO A 1 120 ? -22.761 -1.412 20.198 1.00 91.38 120 PRO A C 1
ATOM 893 O O . PRO A 1 120 ? -22.056 -1.034 19.257 1.00 91.38 120 PRO A O 1
ATOM 896 N N . PRO A 1 121 ? -22.804 -2.712 20.553 1.00 89.88 121 PRO A N 1
ATOM 897 C CA . PRO A 1 121 ? -22.028 -3.752 19.869 1.00 89.88 121 PRO A CA 1
ATOM 898 C C . PRO A 1 121 ? -22.235 -3.800 18.349 1.00 89.88 121 PRO A C 1
ATOM 900 O O . PRO A 1 121 ? -21.280 -4.027 17.608 1.00 89.88 121 PRO A O 1
ATOM 903 N N . GLU A 1 122 ? -23.461 -3.558 17.887 1.00 91.00 122 GLU A N 1
ATOM 904 C CA . GLU A 1 122 ? -23.822 -3.475 16.472 1.00 91.00 122 GLU A CA 1
ATOM 905 C C . GLU A 1 122 ? -23.108 -2.322 15.750 1.00 91.00 122 GLU A C 1
ATOM 907 O O . GLU A 1 122 ? -22.602 -2.509 14.644 1.00 91.00 122 GLU A O 1
ATOM 912 N N . ASP A 1 123 ? -22.973 -1.167 16.402 1.00 91.69 123 ASP A N 1
ATOM 913 C CA . ASP A 1 123 ? -22.298 0.009 15.847 1.00 91.69 123 ASP A CA 1
ATOM 914 C C . ASP A 1 123 ? -20.774 -0.175 15.835 1.00 91.69 123 ASP A C 1
ATOM 916 O O . ASP A 1 123 ? -20.080 0.329 14.949 1.00 91.69 123 ASP A O 1
ATOM 920 N N . GLN A 1 124 ? -20.231 -0.928 16.798 1.00 91.31 124 GLN A N 1
ATOM 921 C CA . GLN A 1 124 ? -18.819 -1.323 16.797 1.00 91.31 124 GLN A CA 1
ATOM 922 C C . GLN A 1 124 ? -18.509 -2.291 15.647 1.00 91.31 124 GLN A C 1
ATOM 924 O O . GLN A 1 124 ? -17.472 -2.169 14.995 1.00 91.31 124 GLN A O 1
ATOM 929 N N . GLU A 1 125 ? -19.388 -3.263 15.392 1.00 91.88 125 GLU A N 1
ATOM 930 C CA . GLU A 1 125 ? -19.233 -4.201 14.278 1.00 91.88 125 GLU A CA 1
ATOM 931 C C . GLU A 1 125 ? -19.376 -3.496 12.927 1.00 91.88 125 GLU A C 1
ATOM 933 O O . GLU A 1 125 ? -18.538 -3.708 12.049 1.00 91.88 125 GLU A O 1
ATOM 938 N N . ALA A 1 126 ? -20.354 -2.596 12.795 1.00 93.06 126 ALA A N 1
ATOM 939 C CA . ALA A 1 126 ? -20.518 -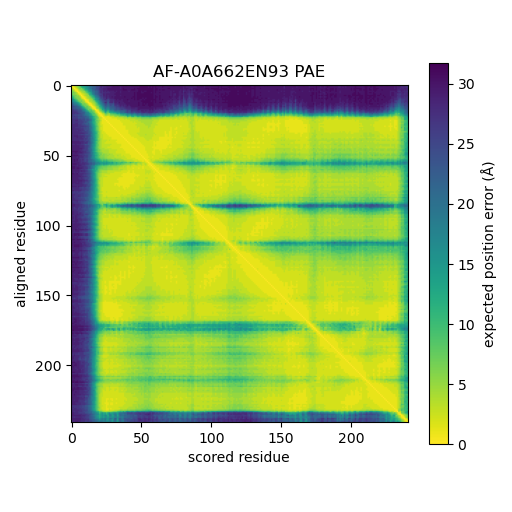1.758 11.613 1.00 93.06 126 ALA A CA 1
ATOM 940 C C . ALA A 1 126 ? -19.253 -0.934 11.329 1.00 93.06 126 ALA A C 1
ATOM 942 O O . ALA A 1 126 ? -18.749 -0.972 10.211 1.00 93.06 126 ALA A O 1
ATOM 943 N N . LEU A 1 127 ? -18.674 -0.285 12.348 1.00 93.56 127 LEU A N 1
ATOM 944 C CA . LEU A 1 127 ? -17.408 0.441 12.212 1.00 93.56 127 LEU A CA 1
ATOM 945 C C . LEU A 1 127 ? -16.277 -0.463 11.692 1.00 93.56 127 LEU A C 1
ATOM 947 O O . LEU A 1 127 ? -15.587 -0.106 10.740 1.00 93.56 127 LEU A O 1
ATOM 951 N N . LEU A 1 128 ? -16.073 -1.641 12.292 1.00 93.00 128 LEU A N 1
ATOM 952 C CA . LEU A 1 128 ? -15.022 -2.570 11.852 1.00 93.00 128 LEU A CA 1
ATOM 953 C C . LEU A 1 128 ? -15.255 -3.102 10.430 1.00 93.00 128 LEU A C 1
ATOM 955 O O . LEU A 1 128 ? -14.277 -3.391 9.727 1.00 93.00 128 LEU A O 1
ATOM 959 N N . GLY A 1 129 ? -16.523 -3.226 10.029 1.00 94.56 129 GLY A N 1
ATOM 960 C CA . GLY A 1 129 ? -16.956 -3.517 8.666 1.00 94.56 129 GLY A CA 1
ATOM 961 C C . GLY A 1 129 ? -16.564 -2.400 7.704 1.00 94.56 129 GLY A C 1
ATOM 962 O O . GLY A 1 129 ? -15.824 -2.662 6.760 1.00 94.56 129 GLY A O 1
ATOM 963 N N . THR A 1 130 ? -16.938 -1.152 8.003 1.00 95.62 130 THR A N 1
ATOM 964 C CA . THR A 1 130 ? -16.578 0.036 7.211 1.00 95.62 130 THR A CA 1
ATOM 965 C C . THR A 1 130 ? -15.064 0.167 7.029 1.00 95.62 130 THR A C 1
ATOM 967 O O . THR A 1 130 ? -14.587 0.351 5.911 1.00 95.62 130 THR A O 1
ATOM 970 N N . LEU A 1 131 ? -14.277 0.006 8.100 1.00 95.50 131 LEU A N 1
ATOM 971 C CA . LEU A 1 131 ? -12.810 0.033 8.006 1.00 95.50 131 LEU A CA 1
ATOM 972 C C . LEU A 1 131 ? -12.259 -1.129 7.155 1.00 95.50 131 LEU A C 1
ATOM 974 O O . LEU A 1 131 ? -11.206 -1.007 6.531 1.00 95.50 131 LEU A O 1
ATOM 978 N N . GLY A 1 132 ? -12.956 -2.267 7.125 1.00 95.25 132 GLY A N 1
ATOM 979 C CA . GLY A 1 132 ? -12.619 -3.397 6.261 1.00 95.25 132 GLY A CA 1
ATOM 980 C C . GLY A 1 132 ? -12.899 -3.138 4.788 1.00 95.25 132 GLY A C 1
ATOM 981 O O . GLY A 1 132 ? -12.079 -3.494 3.946 1.00 95.25 132 GLY A O 1
ATOM 982 N N . GLU A 1 133 ? -14.019 -2.493 4.481 1.00 96.44 133 GLU A N 1
ATOM 983 C CA . GLU A 1 133 ? -14.370 -2.092 3.118 1.00 96.44 133 GLU A CA 1
ATOM 984 C C . GLU A 1 133 ? -13.400 -1.038 2.580 1.00 96.44 133 GLU A C 1
ATOM 986 O O . GLU A 1 133 ? -12.914 -1.181 1.459 1.00 96.44 133 GLU A O 1
ATOM 991 N N . ALA A 1 134 ? -13.034 -0.046 3.398 1.00 95.56 134 ALA A N 1
ATOM 992 C CA . ALA A 1 134 ? -12.019 0.942 3.040 1.00 95.56 134 ALA A CA 1
ATOM 993 C C . ALA A 1 134 ? -10.670 0.279 2.716 1.00 95.56 134 ALA A C 1
ATOM 995 O O . ALA A 1 134 ? -10.073 0.569 1.680 1.00 95.56 134 ALA A O 1
ATOM 996 N N . ARG A 1 135 ? -10.220 -0.681 3.540 1.00 96.12 135 ARG A N 1
ATOM 997 C CA . ARG A 1 135 ? -8.996 -1.445 3.255 1.00 96.12 135 ARG A CA 1
ATOM 998 C C . ARG A 1 135 ? -9.094 -2.212 1.937 1.00 96.12 135 ARG A C 1
ATOM 1000 O O . ARG A 1 135 ? -8.180 -2.137 1.121 1.00 96.12 135 ARG A O 1
ATOM 1007 N N . LYS A 1 136 ? -10.203 -2.922 1.723 1.00 96.44 136 LYS A N 1
ATOM 1008 C CA . LYS A 1 136 ? -10.439 -3.710 0.507 1.00 96.44 136 LYS A CA 1
ATOM 1009 C C . LYS A 1 136 ? -10.396 -2.842 -0.750 1.00 96.44 136 LYS A C 1
ATOM 1011 O O . LYS A 1 136 ? -9.835 -3.267 -1.749 1.00 96.44 136 LYS A O 1
ATOM 1016 N N . ALA A 1 137 ? -10.929 -1.624 -0.689 1.00 96.56 137 ALA A N 1
ATOM 1017 C CA . ALA A 1 137 ? -10.885 -0.692 -1.810 1.00 96.56 137 ALA A CA 1
ATOM 1018 C C . ALA A 1 137 ? -9.459 -0.227 -2.144 1.00 96.56 137 ALA A C 1
ATOM 1020 O O . ALA A 1 137 ? -9.128 -0.058 -3.315 1.00 96.56 137 ALA A O 1
ATOM 1021 N N . LEU A 1 138 ? -8.594 -0.064 -1.136 1.00 96.44 138 LEU A N 1
ATOM 1022 C CA . LEU A 1 138 ? -7.171 0.210 -1.360 1.00 96.44 138 LEU A CA 1
ATOM 1023 C C . LEU A 1 138 ? -6.450 -0.984 -1.992 1.00 96.44 138 LEU A C 1
ATOM 1025 O O . LEU A 1 138 ? -5.634 -0.796 -2.890 1.00 96.44 138 LEU A O 1
ATOM 1029 N N . ASP A 1 139 ? -6.770 -2.205 -1.563 1.00 94.94 139 ASP A N 1
ATOM 1030 C CA . ASP A 1 139 ? -6.224 -3.421 -2.175 1.00 94.94 139 ASP A CA 1
ATOM 1031 C C . ASP A 1 139 ? -6.675 -3.558 -3.641 1.00 94.94 139 ASP A C 1
ATOM 1033 O O . ASP A 1 139 ? -5.866 -3.846 -4.522 1.00 94.94 139 ASP A O 1
ATOM 1037 N N . GLU A 1 140 ? -7.949 -3.282 -3.929 1.00 95.75 140 GLU A N 1
ATOM 1038 C CA . GLU A 1 140 ? -8.494 -3.271 -5.292 1.00 95.75 140 GLU A CA 1
ATOM 1039 C C . GLU A 1 140 ? -7.858 -2.184 -6.168 1.00 95.75 140 GLU A C 1
ATOM 1041 O O . GLU A 1 140 ? -7.609 -2.427 -7.347 1.00 95.75 140 GLU A O 1
ATOM 1046 N N . LEU A 1 141 ? -7.533 -1.016 -5.603 1.00 95.69 141 LEU A N 1
ATOM 1047 C CA . LEU A 1 141 ? -6.788 0.031 -6.305 1.00 95.69 141 LEU A CA 1
ATOM 1048 C C . LEU A 1 141 ? -5.385 -0.443 -6.708 1.00 95.69 141 LEU A C 1
ATOM 1050 O O . LEU A 1 141 ? -4.967 -0.201 -7.837 1.00 95.69 141 LEU A O 1
ATOM 1054 N N . VAL A 1 142 ? -4.670 -1.134 -5.818 1.00 95.12 142 VAL A N 1
ATOM 1055 C CA . VAL A 1 142 ? -3.331 -1.677 -6.114 1.00 95.12 142 VAL A CA 1
ATOM 1056 C C . VAL A 1 142 ? -3.394 -2.738 -7.206 1.00 95.12 142 VAL A C 1
ATOM 1058 O O . VAL A 1 142 ? -2.568 -2.723 -8.117 1.00 95.12 142 VAL A O 1
ATOM 1061 N N . ILE A 1 143 ? -4.392 -3.623 -7.155 1.00 94.31 143 ILE A N 1
ATOM 1062 C CA . ILE A 1 143 ? -4.613 -4.634 -8.196 1.00 94.31 143 ILE A CA 1
ATOM 1063 C C . ILE A 1 143 ? -4.914 -3.956 -9.536 1.00 94.31 143 ILE A C 1
ATOM 1065 O O . ILE A 1 143 ? -4.265 -4.262 -10.531 1.00 94.31 143 ILE A O 1
ATOM 1069 N N . ALA A 1 144 ? -5.828 -2.983 -9.559 1.00 94.31 144 ALA A N 1
ATOM 1070 C CA . ALA A 1 144 ? -6.160 -2.252 -10.778 1.00 94.31 144 ALA A CA 1
ATOM 1071 C C . ALA A 1 144 ? -4.942 -1.516 -11.361 1.00 94.31 144 ALA A C 1
ATOM 1073 O O . ALA A 1 144 ? -4.749 -1.516 -12.575 1.00 94.31 144 ALA A O 1
ATOM 1074 N N . ALA A 1 145 ? -4.109 -0.912 -10.507 1.00 93.75 145 ALA A N 1
ATOM 1075 C CA . ALA A 1 145 ? -2.874 -0.242 -10.910 1.00 93.75 145 ALA A CA 1
ATOM 1076 C C . ALA A 1 145 ? -1.857 -1.215 -11.509 1.00 93.75 145 ALA A C 1
ATOM 1078 O O . ALA A 1 145 ? -1.277 -0.914 -12.550 1.00 93.75 145 ALA A O 1
ATOM 1079 N N . SER A 1 146 ? -1.706 -2.393 -10.902 1.00 93.44 146 SER A N 1
ATOM 1080 C CA . SER A 1 146 ? -0.896 -3.471 -11.463 1.00 93.44 146 SER A CA 1
ATOM 1081 C C . SER A 1 146 ? -1.406 -3.884 -12.842 1.00 93.44 146 SER A C 1
ATOM 1083 O O . SER A 1 146 ? -0.631 -3.905 -13.789 1.00 93.44 146 SER A O 1
ATOM 1085 N N . ASP A 1 147 ? -2.701 -4.170 -12.981 1.00 93.62 147 ASP A N 1
ATOM 1086 C CA . ASP A 1 147 ? -3.288 -4.604 -14.255 1.00 93.62 147 ASP A CA 1
ATOM 1087 C C . ASP A 1 147 ? -3.132 -3.538 -15.353 1.00 93.62 147 ASP A C 1
ATOM 1089 O O . ASP A 1 147 ? -2.880 -3.862 -16.515 1.00 93.62 147 ASP A O 1
ATOM 1093 N N . ALA A 1 148 ? -3.254 -2.257 -14.993 1.00 92.25 148 ALA A N 1
ATOM 1094 C CA . ALA A 1 148 ? -3.033 -1.147 -15.913 1.00 92.25 148 ALA A CA 1
ATOM 1095 C C . ALA A 1 148 ? -1.561 -1.034 -16.342 1.00 92.25 148 ALA A C 1
ATOM 1097 O O . ALA A 1 148 ? -1.296 -0.845 -17.530 1.00 92.25 148 ALA A O 1
ATOM 1098 N N . ALA A 1 149 ? -0.616 -1.201 -15.411 1.00 92.50 149 ALA A N 1
ATOM 1099 C CA . ALA A 1 149 ? 0.814 -1.204 -15.714 1.00 92.50 149 ALA A CA 1
ATOM 1100 C C . ALA A 1 149 ? 1.192 -2.385 -16.623 1.00 92.50 149 ALA A C 1
ATOM 1102 O O . ALA A 1 149 ? 1.901 -2.210 -17.611 1.00 92.50 149 ALA A O 1
ATOM 1103 N N . GLU A 1 150 ? 0.649 -3.575 -16.360 1.00 92.94 150 GLU A N 1
ATOM 1104 C CA . GLU A 1 150 ? 0.825 -4.759 -17.213 1.00 92.94 150 GLU A CA 1
ATOM 1105 C C . GLU A 1 150 ? 0.294 -4.526 -18.630 1.00 92.94 150 GLU A C 1
ATOM 1107 O O . GLU A 1 150 ? 0.962 -4.846 -19.613 1.00 92.94 150 GLU A O 1
ATOM 1112 N N . ALA A 1 151 ? -0.892 -3.923 -18.759 1.00 91.62 151 ALA A N 1
ATOM 1113 C CA . ALA A 1 151 ? -1.476 -3.586 -20.056 1.00 91.62 151 ALA A CA 1
ATOM 1114 C C . ALA A 1 151 ? -0.662 -2.532 -20.831 1.00 91.62 151 ALA A C 1
ATOM 1116 O O . ALA A 1 151 ? -0.786 -2.449 -22.055 1.00 91.62 151 ALA A O 1
ATOM 1117 N N . ALA A 1 152 ? 0.148 -1.741 -20.127 1.00 89.88 152 ALA A N 1
ATOM 1118 C CA . ALA A 1 152 ? 1.083 -0.779 -20.695 1.00 89.88 152 ALA A CA 1
ATOM 1119 C C . ALA A 1 152 ? 2.483 -1.368 -20.968 1.00 89.88 152 ALA A C 1
ATOM 1121 O O . ALA A 1 152 ? 3.342 -0.638 -21.444 1.00 89.88 152 ALA A O 1
ATOM 1122 N N . GLU A 1 153 ? 2.707 -2.665 -20.712 1.00 91.75 153 GLU A N 1
ATOM 1123 C CA . GLU A 1 153 ? 4.025 -3.327 -20.777 1.00 91.75 153 GLU A CA 1
ATOM 1124 C C . GLU A 1 153 ? 5.051 -2.788 -19.753 1.00 91.75 153 GLU A C 1
ATOM 1126 O O . GLU A 1 153 ? 6.251 -2.988 -19.910 1.00 91.75 153 GLU A O 1
ATOM 1131 N N . GLU A 1 154 ? 4.576 -2.157 -18.674 1.00 92.50 154 GLU A N 1
ATOM 1132 C CA . GLU A 1 154 ? 5.377 -1.538 -17.599 1.00 92.50 154 GLU A CA 1
ATOM 1133 C C . GLU A 1 154 ? 5.087 -2.170 -16.216 1.00 92.50 154 GLU A C 1
ATOM 1135 O O . GLU A 1 154 ? 5.329 -1.588 -15.152 1.00 92.50 154 GLU A O 1
ATOM 1140 N N . GLY A 1 155 ? 4.505 -3.376 -16.215 1.00 94.12 155 GLY A N 1
ATOM 1141 C CA . GLY A 1 155 ? 4.113 -4.091 -14.999 1.00 94.12 155 GLY A CA 1
ATOM 1142 C C . GLY A 1 155 ? 5.299 -4.413 -14.091 1.00 94.12 155 GLY A C 1
ATOM 1143 O O . GLY A 1 155 ? 5.185 -4.342 -12.866 1.00 94.12 155 GLY A O 1
ATOM 1144 N N . TRP A 1 156 ? 6.468 -4.700 -14.668 1.00 96.75 156 TRP A N 1
ATOM 1145 C CA . TRP A 1 156 ? 7.653 -5.043 -13.888 1.00 96.75 156 TRP A CA 1
ATOM 1146 C C . TRP A 1 156 ? 8.160 -3.857 -13.062 1.00 96.75 156 TRP A C 1
ATOM 1148 O O . TRP A 1 156 ? 8.424 -4.017 -11.870 1.00 96.75 156 TRP A O 1
ATOM 1158 N N . GLU A 1 157 ? 8.229 -2.665 -13.652 1.00 95.19 157 GLU A N 1
ATOM 1159 C CA . GLU A 1 157 ? 8.665 -1.432 -12.999 1.00 95.19 157 GLU A CA 1
ATOM 1160 C C . GLU A 1 157 ? 7.750 -1.070 -11.829 1.00 95.19 157 GLU A C 1
ATOM 1162 O O . GLU A 1 157 ? 8.240 -0.728 -10.751 1.00 95.19 157 GLU A O 1
ATOM 1167 N N . PHE A 1 158 ? 6.432 -1.198 -12.023 1.00 95.31 158 PHE A N 1
ATOM 1168 C CA . PHE A 1 158 ? 5.438 -1.020 -10.964 1.00 95.31 158 PHE A CA 1
ATOM 1169 C C . PHE A 1 158 ? 5.662 -2.003 -9.808 1.00 95.31 158 PHE A C 1
ATOM 1171 O O . PHE A 1 158 ? 5.718 -1.609 -8.643 1.00 95.31 158 PHE A O 1
ATOM 1178 N N . GLN A 1 159 ? 5.801 -3.293 -10.119 1.00 96.31 159 GLN A N 1
ATOM 1179 C CA . GLN A 1 159 ? 5.929 -4.348 -9.113 1.00 96.31 159 GLN A CA 1
ATOM 1180 C C . GLN A 1 159 ? 7.249 -4.239 -8.334 1.00 96.31 159 GLN A C 1
ATOM 1182 O O . GLN A 1 159 ? 7.270 -4.410 -7.112 1.00 96.31 159 GLN A O 1
ATOM 1187 N N . ALA A 1 160 ? 8.352 -3.931 -9.022 1.00 96.81 160 ALA A N 1
ATOM 1188 C CA . ALA A 1 160 ? 9.670 -3.783 -8.416 1.00 96.81 160 ALA A CA 1
ATOM 1189 C C . ALA A 1 160 ? 9.741 -2.552 -7.500 1.00 96.81 160 ALA A C 1
ATOM 1191 O O . ALA A 1 160 ? 10.255 -2.651 -6.382 1.00 96.81 160 ALA A O 1
ATOM 1192 N N . SER A 1 161 ? 9.179 -1.413 -7.921 1.00 96.06 161 SER A N 1
ATOM 1193 C CA . SER A 1 161 ? 9.154 -0.203 -7.094 1.00 96.06 161 SER A CA 1
ATOM 1194 C C . SER A 1 161 ? 8.212 -0.341 -5.898 1.00 96.06 161 SER A C 1
ATOM 1196 O O . SER A 1 161 ? 8.559 0.087 -4.797 1.00 96.06 161 SER A O 1
ATOM 1198 N N . PHE A 1 162 ? 7.057 -0.994 -6.075 1.00 95.56 162 PHE A N 1
ATOM 1199 C CA . PHE A 1 162 ? 6.126 -1.289 -4.989 1.00 95.56 162 PHE A CA 1
ATOM 1200 C C . PHE A 1 162 ? 6.790 -2.165 -3.917 1.00 95.56 162 PHE A C 1
ATOM 1202 O O . PHE A 1 162 ? 6.683 -1.874 -2.721 1.00 95.56 162 PHE A O 1
ATOM 1209 N N . LEU A 1 163 ? 7.530 -3.204 -4.327 1.00 95.31 163 LEU A N 1
ATOM 1210 C CA . LEU A 1 163 ? 8.306 -4.046 -3.414 1.00 95.31 163 LEU A CA 1
ATOM 1211 C C . LEU A 1 163 ? 9.376 -3.235 -2.674 1.00 95.31 163 LEU A C 1
ATOM 1213 O O . LEU A 1 163 ? 9.411 -3.256 -1.442 1.00 95.31 163 LEU A O 1
ATOM 1217 N N . ALA A 1 164 ? 10.230 -2.521 -3.413 1.00 95.19 164 ALA A N 1
ATOM 1218 C CA . ALA A 1 164 ? 11.317 -1.733 -2.839 1.00 95.19 164 ALA A CA 1
ATOM 1219 C C . ALA A 1 164 ? 10.777 -0.715 -1.826 1.00 95.19 164 ALA A C 1
ATOM 1221 O O . ALA A 1 164 ? 11.225 -0.660 -0.683 1.00 95.19 164 ALA A O 1
ATOM 1222 N N . GLN A 1 165 ? 9.727 0.017 -2.187 1.00 95.00 165 GLN A N 1
ATOM 1223 C CA . GLN A 1 165 ? 9.121 0.987 -1.290 1.00 95.00 165 GLN A CA 1
ATOM 1224 C C . GLN A 1 165 ? 8.502 0.339 -0.043 1.00 95.00 165 GLN A C 1
ATOM 1226 O O . GLN A 1 165 ? 8.619 0.881 1.057 1.00 95.00 165 GLN A O 1
ATOM 1231 N N . THR A 1 166 ? 7.872 -0.830 -0.184 1.00 92.69 166 THR A N 1
ATOM 1232 C CA . THR A 1 166 ? 7.306 -1.576 0.951 1.00 92.69 166 THR A CA 1
ATOM 1233 C C . THR A 1 166 ? 8.391 -2.000 1.946 1.00 92.69 166 THR A C 1
ATOM 1235 O O . THR A 1 166 ? 8.180 -1.920 3.159 1.00 92.69 166 THR A O 1
ATOM 1238 N N . VAL A 1 167 ? 9.565 -2.406 1.451 1.00 92.44 167 VAL A N 1
ATOM 1239 C CA . VAL A 1 167 ? 10.737 -2.737 2.279 1.00 92.44 167 VAL A CA 1
ATOM 1240 C C . VAL A 1 167 ? 11.193 -1.527 3.097 1.00 92.44 167 VAL A C 1
ATOM 1242 O O . VAL A 1 167 ? 11.411 -1.650 4.302 1.00 92.44 167 VAL A O 1
ATOM 1245 N N . LEU A 1 168 ? 11.297 -0.354 2.469 1.00 92.62 168 LEU A N 1
ATOM 1246 C CA . LEU A 1 168 ? 11.805 0.856 3.126 1.00 92.62 168 LEU A CA 1
ATOM 1247 C C . LEU A 1 168 ? 10.869 1.390 4.210 1.00 92.62 168 LEU A C 1
ATOM 1249 O O . LEU A 1 168 ? 11.324 1.788 5.285 1.00 92.62 168 LEU A O 1
ATOM 1253 N N . LEU A 1 169 ? 9.563 1.363 3.944 1.00 89.69 169 LEU A N 1
ATOM 1254 C CA . LEU A 1 169 ? 8.553 1.922 4.844 1.00 89.69 169 LEU A CA 1
ATOM 1255 C C . LEU A 1 169 ? 8.243 1.036 6.044 1.00 89.69 169 LEU A C 1
ATOM 1257 O O . LEU A 1 169 ? 7.722 1.514 7.052 1.00 89.69 169 LEU A O 1
ATOM 1261 N N . SER A 1 170 ? 8.502 -0.265 5.942 1.00 83.62 170 SER A N 1
ATOM 1262 C CA . SER A 1 170 ? 8.037 -1.178 6.970 1.00 83.62 170 SER A CA 1
ATOM 1263 C C . SER A 1 170 ? 8.960 -1.185 8.197 1.00 83.62 170 SER A C 1
ATOM 1265 O O . SER A 1 170 ? 10.182 -1.321 8.080 1.00 83.62 170 SER A O 1
ATOM 1267 N N . PRO A 1 171 ? 8.393 -1.109 9.414 1.00 75.44 171 PRO A N 1
ATOM 1268 C CA . PRO A 1 171 ? 9.159 -1.142 10.656 1.00 75.44 171 PRO A CA 1
ATOM 1269 C C . PRO A 1 171 ? 9.612 -2.558 11.060 1.00 75.44 171 PRO A C 1
ATOM 1271 O O . PRO A 1 171 ? 10.247 -2.712 12.099 1.00 75.44 171 PRO A O 1
ATOM 1274 N N . SER A 1 172 ? 9.249 -3.605 10.306 1.00 75.25 172 SER A N 1
ATOM 1275 C CA . SER A 1 172 ? 9.473 -5.009 10.685 1.00 75.25 172 SER A CA 1
ATOM 1276 C C . SER A 1 172 ? 9.777 -5.896 9.476 1.00 75.25 172 SER A C 1
ATOM 1278 O O . SER A 1 172 ? 9.015 -5.821 8.515 1.00 75.25 172 SER A O 1
ATOM 1280 N N . PRO A 1 173 ? 10.745 -6.839 9.545 1.00 69.81 173 PRO A N 1
ATOM 1281 C CA . PRO A 1 173 ? 11.172 -7.697 8.421 1.00 69.81 173 PRO A CA 1
ATOM 1282 C C . PRO A 1 173 ? 10.066 -8.572 7.814 1.00 69.81 173 PRO A C 1
ATOM 1284 O O . PRO A 1 173 ? 10.256 -9.190 6.770 1.00 69.81 173 PRO A O 1
ATOM 1287 N N . LEU A 1 174 ? 8.880 -8.612 8.430 1.00 70.31 174 LEU A N 1
ATOM 1288 C CA . LEU A 1 174 ? 7.684 -9.235 7.865 1.00 70.31 174 LEU A CA 1
ATOM 1289 C C . LEU A 1 174 ? 7.309 -8.689 6.473 1.00 70.31 174 LEU A C 1
ATOM 1291 O O . LEU A 1 174 ? 6.603 -9.385 5.746 1.00 70.31 174 LEU A O 1
ATOM 1295 N N . TYR A 1 175 ? 7.804 -7.505 6.087 1.00 70.44 175 TYR A N 1
ATOM 1296 C CA . TYR A 1 175 ? 7.651 -6.941 4.738 1.00 70.44 175 TYR A CA 1
ATOM 1297 C C . TYR A 1 175 ? 8.243 -7.820 3.629 1.00 70.44 175 TYR A C 1
ATOM 1299 O O . TYR A 1 175 ? 7.774 -7.774 2.497 1.00 70.44 175 TYR A O 1
ATOM 1307 N N . LEU A 1 176 ? 9.230 -8.662 3.948 1.00 76.19 176 LEU A N 1
ATOM 1308 C CA . LEU A 1 176 ? 9.870 -9.575 2.999 1.00 76.19 176 LEU A CA 1
ATOM 1309 C C . LEU A 1 176 ? 9.150 -10.927 2.883 1.00 76.19 176 LEU A C 1
ATOM 1311 O O . LEU A 1 176 ? 9.719 -11.903 2.398 1.00 76.19 176 LEU A O 1
ATOM 1315 N N . ARG A 1 177 ? 7.880 -11.013 3.296 1.00 83.62 177 ARG A N 1
ATOM 1316 C CA . ARG A 1 177 ? 7.027 -12.181 3.032 1.00 83.62 177 ARG A CA 1
ATOM 1317 C C . ARG A 1 177 ? 6.403 -12.097 1.640 1.00 83.62 177 ARG A C 1
ATOM 1319 O O . ARG A 1 177 ? 5.237 -11.743 1.486 1.00 83.62 177 ARG A O 1
ATOM 1326 N N . ILE A 1 178 ? 7.204 -12.409 0.628 1.00 85.81 178 ILE A N 1
ATOM 1327 C CA . ILE A 1 178 ? 6.829 -12.304 -0.783 1.00 85.81 178 ILE A CA 1
ATOM 1328 C C . ILE A 1 178 ? 6.274 -13.643 -1.279 1.00 85.81 178 ILE A C 1
ATOM 1330 O O . ILE A 1 178 ? 6.948 -14.671 -1.182 1.00 85.81 178 ILE A O 1
ATOM 1334 N N . GLN A 1 179 ? 5.079 -13.631 -1.873 1.00 88.88 179 GLN A N 1
ATOM 1335 C CA . GLN A 1 179 ? 4.484 -14.822 -2.489 1.00 88.88 179 GLN A CA 1
ATOM 1336 C C . GLN A 1 179 ? 5.372 -15.372 -3.618 1.00 88.88 179 GLN A C 1
ATOM 1338 O O . GLN A 1 179 ? 5.947 -14.605 -4.390 1.00 88.88 179 GLN A O 1
ATOM 1343 N N . GLU A 1 180 ? 5.470 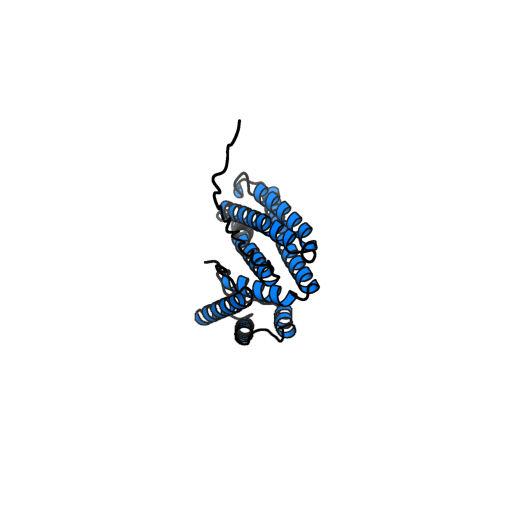-16.699 -3.739 1.00 89.44 180 GLU A N 1
ATOM 1344 C CA . GLU A 1 180 ? 6.337 -17.354 -4.735 1.00 89.44 180 GLU A CA 1
ATOM 1345 C C . GLU A 1 180 ? 6.019 -16.919 -6.172 1.00 89.44 180 GLU A C 1
ATOM 1347 O O . GLU A 1 180 ? 6.928 -16.712 -6.975 1.00 89.44 180 GLU A O 1
ATOM 1352 N N . GLU A 1 181 ? 4.736 -16.721 -6.479 1.00 92.31 181 GLU A N 1
ATOM 1353 C CA . GLU A 1 181 ? 4.260 -16.255 -7.785 1.00 92.31 181 GLU A CA 1
ATOM 1354 C C . GLU A 1 181 ? 4.790 -14.857 -8.118 1.00 92.31 181 GLU A C 1
ATOM 1356 O O . GLU A 1 181 ? 5.275 -14.625 -9.226 1.00 92.31 181 GLU A O 1
ATOM 1361 N N . TRP A 1 182 ? 4.792 -13.954 -7.135 1.00 93.19 182 TRP A N 1
ATOM 1362 C CA . TRP A 1 182 ? 5.303 -12.596 -7.301 1.00 93.19 182 TRP A CA 1
ATOM 1363 C C . TRP A 1 182 ? 6.826 -12.584 -7.487 1.00 93.19 182 TRP A C 1
ATOM 1365 O O . TRP A 1 182 ? 7.340 -11.917 -8.385 1.00 93.19 182 TRP A O 1
ATOM 1375 N N . GLN A 1 183 ? 7.563 -13.405 -6.729 1.00 92.94 183 GLN A N 1
ATOM 1376 C CA . GLN A 1 183 ? 9.006 -13.560 -6.954 1.00 92.94 183 GLN A CA 1
ATOM 1377 C C . GLN A 1 183 ? 9.315 -14.121 -8.345 1.00 92.94 183 GLN A C 1
ATOM 1379 O O . GLN A 1 183 ? 10.257 -13.685 -9.007 1.00 92.94 183 GLN A O 1
ATOM 1384 N N . ALA A 1 184 ? 8.547 -15.122 -8.786 1.00 93.81 184 ALA A N 1
ATOM 1385 C CA . ALA A 1 184 ? 8.713 -15.721 -10.103 1.00 93.81 184 ALA A CA 1
ATOM 1386 C C . ALA A 1 184 ? 8.423 -14.706 -11.215 1.00 93.81 184 ALA A C 1
ATOM 1388 O O . ALA A 1 184 ? 9.150 -14.685 -12.207 1.00 93.81 184 ALA A O 1
ATOM 1389 N N . TYR A 1 185 ? 7.409 -13.858 -11.032 1.00 95.44 185 TYR A N 1
ATOM 1390 C CA . TYR A 1 185 ? 7.095 -12.757 -11.934 1.00 95.44 185 TYR A CA 1
ATOM 1391 C C . TYR A 1 185 ? 8.270 -11.774 -12.055 1.00 95.44 185 TYR A C 1
ATOM 1393 O O . TYR A 1 185 ? 8.763 -11.554 -13.161 1.00 95.44 185 TYR A O 1
ATOM 1401 N N . LEU A 1 186 ? 8.783 -11.259 -10.930 1.00 95.62 186 LEU A N 1
ATOM 1402 C CA . LEU A 1 186 ? 9.880 -10.280 -10.914 1.00 95.62 186 LEU A CA 1
ATOM 1403 C C . LEU A 1 186 ? 11.160 -10.819 -11.567 1.00 95.62 186 LEU A C 1
ATOM 1405 O O . LEU A 1 186 ? 11.861 -10.082 -12.254 1.00 95.62 186 LEU A O 1
ATOM 1409 N N . ARG A 1 187 ? 11.452 -12.115 -11.400 1.00 94.19 187 ARG A N 1
ATOM 1410 C CA . ARG A 1 187 ? 12.602 -12.759 -12.055 1.00 94.19 187 ARG A CA 1
ATOM 1411 C C . ARG A 1 187 ? 12.388 -12.977 -13.553 1.00 94.19 187 ARG A C 1
ATOM 1413 O O . ARG A 1 187 ? 13.317 -12.803 -14.332 1.00 94.19 187 ARG A O 1
ATOM 1420 N N . ARG A 1 188 ? 11.195 -13.421 -13.963 1.00 94.44 188 ARG A N 1
ATOM 1421 C CA . ARG A 1 188 ? 10.913 -13.780 -15.366 1.00 94.44 188 ARG A CA 1
ATOM 1422 C C . ARG A 1 188 ? 10.771 -12.569 -16.275 1.00 94.44 188 ARG A C 1
ATOM 1424 O O . ARG A 1 188 ? 11.118 -12.680 -17.445 1.00 94.44 188 ARG A O 1
ATOM 1431 N N . ASN A 1 189 ? 10.256 -11.466 -15.742 1.00 95.81 189 ASN A N 1
ATOM 1432 C CA . ASN A 1 189 ? 9.949 -10.261 -16.509 1.00 95.81 189 ASN A CA 1
ATOM 1433 C C . ASN A 1 189 ? 10.999 -9.155 -16.338 1.00 95.81 189 ASN A C 1
ATOM 1435 O O . ASN A 1 189 ? 10.744 -8.024 -16.730 1.00 95.81 189 ASN A O 1
ATOM 1439 N N . LEU A 1 190 ? 12.174 -9.473 -15.776 1.00 95.19 190 LEU A N 1
ATOM 1440 C CA . LEU A 1 190 ? 13.287 -8.532 -15.665 1.00 95.19 190 LEU A CA 1
ATOM 1441 C C . LEU A 1 190 ? 13.653 -7.966 -17.054 1.00 95.19 190 LEU A C 1
ATOM 1443 O O . LEU A 1 190 ? 14.006 -8.751 -17.946 1.00 95.19 190 LEU A O 1
ATOM 1447 N N . PRO A 1 191 ? 13.616 -6.635 -17.254 1.00 94.12 191 PRO A N 1
ATOM 1448 C CA . PRO A 1 191 ? 13.943 -6.050 -18.543 1.00 94.12 191 PRO A CA 1
ATOM 1449 C C . PRO A 1 191 ? 15.416 -6.283 -18.919 1.00 94.12 191 PRO A C 1
ATOM 1451 O O . PRO A 1 191 ? 16.305 -6.093 -18.089 1.00 94.12 191 PRO A O 1
ATOM 1454 N N . PRO A 1 192 ? 15.726 -6.627 -20.184 1.00 91.94 192 PRO A N 1
ATOM 1455 C CA . PRO A 1 192 ? 17.095 -6.937 -20.613 1.00 91.94 192 PRO A CA 1
ATOM 1456 C C . PRO A 1 192 ? 18.031 -5.721 -20.613 1.00 91.94 192 PRO A C 1
ATOM 1458 O O . PRO A 1 192 ? 19.240 -5.874 -20.758 1.00 91.94 192 PRO A O 1
ATOM 1461 N N . TRP A 1 193 ? 17.471 -4.515 -20.511 1.00 91.38 193 TRP A N 1
ATOM 1462 C CA . TRP A 1 193 ? 18.203 -3.255 -20.440 1.00 91.38 193 TRP A CA 1
ATOM 1463 C C . TRP A 1 193 ? 18.450 -2.787 -18.999 1.00 91.38 193 TRP A C 1
ATOM 1465 O O . TRP A 1 193 ? 19.121 -1.771 -18.817 1.00 91.38 193 TRP A O 1
ATOM 1475 N N . PHE A 1 194 ? 17.903 -3.476 -17.990 1.00 95.19 194 PHE A N 1
ATOM 1476 C CA . PHE A 1 194 ? 17.983 -3.026 -16.602 1.00 95.19 194 PHE A CA 1
ATOM 1477 C C . PHE A 1 194 ? 19.432 -3.102 -16.071 1.00 95.19 194 PHE A C 1
ATOM 1479 O O . PHE A 1 194 ? 20.107 -4.100 -16.338 1.00 95.19 194 PHE A O 1
ATOM 1486 N N . PRO A 1 195 ? 19.935 -2.079 -15.346 1.00 95.00 195 PRO A N 1
ATOM 1487 C CA . PRO A 1 195 ? 21.327 -2.037 -14.884 1.00 95.00 195 PRO A CA 1
ATOM 1488 C C . PRO A 1 195 ? 21.707 -3.208 -13.970 1.00 95.00 195 PRO A C 1
ATOM 1490 O O . PRO A 1 195 ? 20.898 -3.634 -13.144 1.00 95.00 195 PRO A O 1
ATOM 1493 N N . GLU A 1 196 ? 22.952 -3.690 -14.071 1.00 96.12 196 GLU A N 1
ATOM 1494 C CA . GLU A 1 196 ? 23.458 -4.825 -13.278 1.00 96.12 196 GLU A CA 1
ATOM 1495 C C . GLU A 1 196 ? 23.349 -4.573 -11.768 1.00 96.12 196 GLU A C 1
ATOM 1497 O O . GLU A 1 196 ? 23.021 -5.484 -11.007 1.00 96.12 196 GLU A O 1
ATOM 1502 N N . GLU A 1 197 ? 23.560 -3.330 -11.336 1.00 95.44 197 GLU A N 1
ATOM 1503 C CA . GLU A 1 197 ? 23.416 -2.900 -9.945 1.00 95.44 197 GLU A CA 1
ATOM 1504 C C . GLU A 1 197 ? 21.985 -3.126 -9.442 1.00 95.44 197 GLU A C 1
ATOM 1506 O O . GLU A 1 197 ? 21.771 -3.712 -8.379 1.00 95.44 197 GLU A O 1
ATOM 1511 N N . GLY A 1 198 ? 20.993 -2.751 -10.253 1.00 94.38 198 GLY A N 1
ATOM 1512 C CA . GLY A 1 198 ? 19.582 -2.952 -9.944 1.00 94.38 198 GLY A CA 1
ATOM 1513 C C . GLY A 1 198 ? 19.179 -4.428 -9.964 1.00 94.38 198 GLY A C 1
ATOM 1514 O O . GLY A 1 198 ? 18.380 -4.859 -9.130 1.00 94.38 198 GLY A O 1
ATOM 1515 N N . VAL A 1 199 ? 19.760 -5.228 -10.864 1.00 96.25 199 VAL A N 1
ATOM 1516 C CA . VAL A 1 199 ? 19.571 -6.688 -10.867 1.00 96.25 199 VAL A CA 1
ATOM 1517 C C . VAL A 1 199 ? 20.099 -7.292 -9.567 1.00 96.25 199 VAL A C 1
ATOM 1519 O O . VAL A 1 199 ? 19.372 -8.025 -8.897 1.00 96.25 199 VAL A O 1
ATOM 1522 N N . SER A 1 200 ? 21.325 -6.941 -9.169 1.00 96.75 200 SER A N 1
ATOM 1523 C CA . SER A 1 200 ? 21.931 -7.423 -7.924 1.00 96.75 200 SER A CA 1
ATOM 1524 C C . SER A 1 200 ? 21.118 -7.010 -6.696 1.00 96.75 200 SER A C 1
ATOM 1526 O O . SER A 1 200 ? 20.976 -7.799 -5.761 1.00 96.75 200 SER A O 1
ATOM 1528 N N . ALA A 1 201 ? 20.576 -5.792 -6.690 1.00 96.62 201 ALA A N 1
ATOM 1529 C CA . ALA A 1 201 ? 19.719 -5.299 -5.621 1.00 96.62 201 ALA A CA 1
ATOM 1530 C C . ALA A 1 201 ? 18.416 -6.113 -5.511 1.00 96.62 201 ALA A C 1
ATOM 1532 O O . ALA A 1 201 ? 18.065 -6.590 -4.428 1.00 96.62 201 ALA A O 1
ATOM 1533 N N . LEU A 1 202 ? 17.733 -6.356 -6.636 1.00 96.56 202 LEU A N 1
ATOM 1534 C CA . LEU A 1 202 ? 16.534 -7.195 -6.669 1.00 96.56 202 LEU A CA 1
ATOM 1535 C C . LEU A 1 202 ? 16.836 -8.633 -6.223 1.00 96.56 202 LEU A C 1
ATOM 1537 O O . LEU A 1 202 ? 16.098 -9.199 -5.418 1.00 96.56 202 LEU A O 1
ATOM 1541 N N . GLU A 1 203 ? 17.917 -9.238 -6.713 1.00 95.56 203 GLU A N 1
ATOM 1542 C CA . GLU A 1 203 ? 18.304 -10.595 -6.318 1.00 95.56 203 GLU A CA 1
ATOM 1543 C C . GLU A 1 203 ? 18.616 -10.695 -4.823 1.00 95.56 203 GLU A C 1
ATOM 1545 O O . GLU A 1 203 ? 18.176 -11.651 -4.180 1.00 95.56 203 GLU A O 1
ATOM 1550 N N . GLY A 1 204 ? 19.298 -9.694 -4.258 1.00 94.19 204 GLY A N 1
ATOM 1551 C CA . GLY A 1 204 ? 19.555 -9.591 -2.822 1.00 94.19 204 GLY A CA 1
ATOM 1552 C C . GLY A 1 204 ? 18.263 -9.558 -2.004 1.00 94.19 204 GLY A C 1
ATOM 1553 O O . GLY A 1 204 ? 18.096 -10.358 -1.082 1.00 94.19 204 GLY A O 1
ATOM 1554 N N . LEU A 1 205 ? 17.302 -8.711 -2.391 1.00 93.94 205 LEU A N 1
ATOM 1555 C CA . LEU A 1 205 ? 15.980 -8.662 -1.756 1.00 93.94 205 LEU A CA 1
ATOM 1556 C C . LEU A 1 205 ? 15.262 -10.013 -1.818 1.00 93.94 205 LEU A C 1
ATOM 1558 O O . LEU A 1 205 ? 14.765 -10.509 -0.806 1.00 93.94 205 L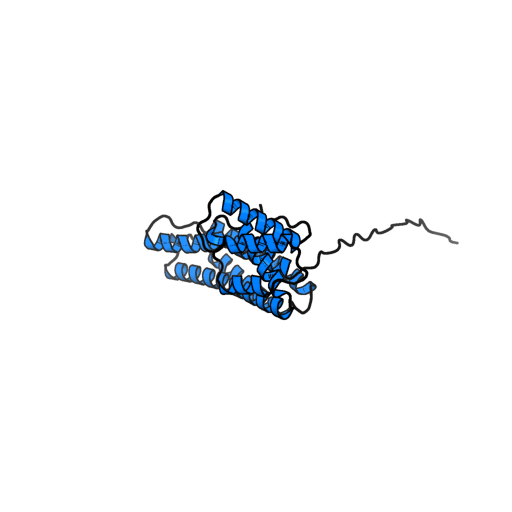EU A O 1
ATOM 1562 N N . LEU A 1 206 ? 15.224 -10.636 -2.997 1.00 94.19 206 LEU A N 1
ATOM 1563 C CA . LEU A 1 206 ? 14.539 -11.913 -3.192 1.00 94.19 206 LEU A CA 1
ATOM 1564 C C . LEU A 1 206 ? 15.233 -13.078 -2.471 1.00 94.19 206 LEU A C 1
ATOM 1566 O O . LEU A 1 206 ? 14.562 -14.038 -2.098 1.00 94.19 206 LEU A O 1
ATOM 1570 N N . ALA A 1 207 ? 16.551 -13.017 -2.266 1.00 93.31 207 ALA A N 1
ATOM 1571 C CA . ALA A 1 207 ? 17.301 -14.009 -1.495 1.00 93.31 207 ALA A CA 1
ATOM 1572 C C . ALA A 1 207 ? 17.025 -13.913 0.014 1.00 93.31 207 ALA A C 1
ATOM 1574 O O . ALA A 1 207 ? 17.085 -14.920 0.719 1.00 93.31 207 ALA A O 1
ATOM 1575 N N . LEU A 1 208 ? 16.707 -12.712 0.504 1.00 93.06 208 LEU A N 1
ATOM 1576 C CA . LEU A 1 208 ? 16.336 -12.460 1.897 1.00 93.06 208 LEU A CA 1
ATOM 1577 C C . LEU A 1 208 ? 14.832 -12.654 2.163 1.00 93.06 208 LEU A C 1
ATOM 1579 O O . LEU A 1 208 ? 14.401 -12.641 3.317 1.00 93.06 208 LEU A O 1
ATOM 1583 N N . ALA A 1 209 ? 14.024 -12.863 1.124 1.00 90.56 209 ALA A N 1
ATOM 1584 C CA . ALA A 1 209 ? 12.587 -13.057 1.259 1.00 90.56 209 ALA A CA 1
ATOM 1585 C C . ALA A 1 209 ? 12.220 -14.352 2.013 1.00 90.56 209 ALA A C 1
ATOM 1587 O O . ALA A 1 209 ? 12.888 -15.378 1.914 1.00 90.56 209 ALA A O 1
ATOM 1588 N N . ASN A 1 210 ? 11.089 -14.321 2.723 1.00 88.94 210 ASN A N 1
ATOM 1589 C CA . ASN A 1 210 ? 10.446 -15.463 3.386 1.00 88.94 210 ASN A CA 1
ATOM 1590 C C . ASN A 1 210 ? 11.259 -16.166 4.490 1.00 88.94 210 ASN A C 1
ATOM 1592 O O . ASN A 1 210 ? 10.970 -17.317 4.822 1.00 88.94 210 ASN A O 1
ATOM 1596 N N . GLN A 1 211 ? 12.219 -15.483 5.116 1.00 87.94 211 GLN A N 1
ATOM 1597 C CA . GLN A 1 211 ? 12.998 -16.024 6.236 1.00 87.94 211 GLN A CA 1
ATOM 1598 C C . GLN A 1 211 ? 13.106 -15.042 7.411 1.00 87.94 211 GLN A C 1
ATOM 1600 O O . GLN A 1 211 ? 12.731 -13.876 7.309 1.00 87.94 211 GLN A O 1
ATOM 1605 N N . GLY A 1 212 ? 13.569 -15.533 8.564 1.00 88.44 212 GLY A N 1
ATOM 1606 C CA . GLY A 1 212 ? 13.917 -14.670 9.695 1.00 88.44 212 GLY A CA 1
ATOM 1607 C C . GLY A 1 212 ? 15.246 -13.969 9.424 1.00 88.44 212 GLY A C 1
ATOM 1608 O O . GLY A 1 212 ? 16.217 -14.647 9.095 1.00 88.44 212 GLY A O 1
ATOM 1609 N N . LEU A 1 213 ? 15.275 -12.643 9.559 1.00 89.44 213 LEU A N 1
ATOM 1610 C CA . LEU A 1 213 ? 16.443 -11.814 9.257 1.00 89.44 213 LEU A CA 1
ATOM 1611 C C . LEU A 1 213 ? 17.168 -11.377 10.530 1.00 89.44 213 LEU A C 1
ATOM 1613 O O . LEU A 1 213 ? 16.539 -11.134 11.562 1.00 89.44 213 LEU A O 1
ATOM 1617 N N . THR A 1 214 ? 18.497 -11.288 10.457 1.00 92.50 214 THR A N 1
ATOM 1618 C CA . THR A 1 214 ? 19.300 -10.581 11.465 1.00 92.50 214 THR A CA 1
ATOM 1619 C C . THR A 1 214 ? 19.264 -9.069 11.211 1.00 92.50 214 THR A C 1
ATOM 1621 O O . THR A 1 214 ? 18.951 -8.651 10.096 1.00 92.50 214 THR A O 1
ATOM 1624 N N . PRO A 1 215 ? 19.628 -8.225 12.196 1.00 92.12 215 PRO A N 1
ATOM 1625 C CA . PRO A 1 215 ? 19.702 -6.776 11.993 1.00 92.12 215 PRO A CA 1
ATOM 1626 C C . PRO A 1 215 ? 20.609 -6.359 10.825 1.00 92.12 215 PRO A C 1
ATOM 1628 O O . PRO A 1 215 ? 20.306 -5.406 10.114 1.00 92.12 215 PRO A O 1
ATOM 1631 N N . GLU A 1 216 ? 21.707 -7.083 10.597 1.00 93.81 216 GLU A N 1
ATOM 1632 C CA . GLU A 1 216 ? 22.607 -6.848 9.464 1.00 93.81 216 GLU A CA 1
ATOM 1633 C C . GLU A 1 216 ? 21.913 -7.155 8.132 1.00 93.81 216 GLU A C 1
ATOM 1635 O O . GLU A 1 216 ? 21.975 -6.348 7.211 1.00 93.81 216 GLU A O 1
ATOM 1640 N N . GLN A 1 217 ? 21.179 -8.268 8.052 1.00 94.44 217 GLN A N 1
ATOM 1641 C CA . GLN A 1 217 ? 20.414 -8.636 6.856 1.00 94.44 217 GLN A CA 1
ATOM 1642 C C . GLN A 1 217 ? 19.238 -7.684 6.598 1.00 94.44 217 GLN A C 1
ATOM 1644 O O . GLN A 1 217 ? 18.892 -7.423 5.450 1.00 94.44 217 GLN A O 1
ATOM 1649 N N . GLU A 1 218 ? 18.620 -7.135 7.646 1.00 92.69 218 GLU A N 1
ATOM 1650 C CA . GLU A 1 218 ? 17.616 -6.076 7.500 1.00 92.69 218 GLU A CA 1
ATOM 1651 C C . GLU A 1 218 ? 18.225 -4.794 6.915 1.00 92.69 218 GLU A C 1
ATOM 1653 O O . GLU A 1 218 ? 17.600 -4.148 6.073 1.00 92.69 218 GLU A O 1
ATOM 1658 N N . ALA A 1 219 ? 19.442 -4.431 7.331 1.00 92.44 219 ALA A N 1
ATOM 1659 C CA . ALA A 1 219 ? 20.163 -3.293 6.765 1.00 92.44 219 ALA A CA 1
ATOM 1660 C C . ALA A 1 219 ? 20.562 -3.544 5.301 1.00 92.44 219 ALA A C 1
ATOM 1662 O O . ALA A 1 219 ? 20.402 -2.654 4.468 1.00 92.44 219 ALA A O 1
ATOM 1663 N N . GLU A 1 220 ? 21.011 -4.758 4.970 1.00 94.12 220 GLU A N 1
ATOM 1664 C CA . GLU A 1 220 ? 21.294 -5.177 3.590 1.00 94.12 220 GLU A CA 1
ATOM 1665 C C . GLU A 1 220 ? 20.040 -5.107 2.707 1.00 94.12 220 GLU A C 1
ATOM 1667 O O . GLU A 1 220 ? 20.095 -4.562 1.606 1.00 94.12 220 GLU A O 1
ATOM 1672 N N . ALA A 1 221 ? 18.893 -5.589 3.199 1.00 93.88 221 ALA A N 1
ATOM 1673 C CA . ALA A 1 221 ? 17.624 -5.499 2.482 1.00 93.88 221 ALA A CA 1
ATOM 1674 C C . ALA A 1 221 ? 17.203 -4.042 2.236 1.00 93.88 221 ALA A C 1
ATOM 1676 O O . ALA A 1 221 ? 16.790 -3.700 1.131 1.00 93.88 221 ALA A O 1
ATOM 1677 N N . ARG A 1 222 ? 17.333 -3.165 3.238 1.00 93.44 222 ARG A N 1
ATOM 1678 C CA . ARG A 1 222 ? 17.028 -1.733 3.083 1.00 93.44 222 ARG A CA 1
ATOM 1679 C C . ARG A 1 222 ? 17.942 -1.064 2.058 1.00 93.44 222 ARG A C 1
ATOM 1681 O O . ARG A 1 222 ? 17.435 -0.389 1.172 1.00 93.44 222 ARG A O 1
ATOM 1688 N N . ALA A 1 223 ? 19.249 -1.315 2.120 1.00 94.25 223 ALA A N 1
ATOM 1689 C CA . ALA A 1 223 ? 20.200 -0.773 1.151 1.00 94.25 223 ALA A CA 1
ATOM 1690 C C . ALA A 1 223 ? 19.903 -1.258 -0.280 1.00 94.25 223 ALA A C 1
ATOM 1692 O O . ALA A 1 223 ? 19.929 -0.471 -1.221 1.00 94.25 223 ALA A O 1
ATOM 1693 N N . ALA A 1 224 ? 19.555 -2.537 -0.447 1.00 95.81 224 ALA A N 1
ATOM 1694 C CA . ALA A 1 224 ? 19.153 -3.075 -1.743 1.00 95.81 224 ALA A CA 1
ATOM 1695 C C . ALA A 1 224 ? 17.845 -2.444 -2.255 1.00 95.81 224 ALA A C 1
ATOM 1697 O O . ALA A 1 224 ? 17.728 -2.128 -3.436 1.00 95.81 224 ALA A O 1
ATOM 1698 N N . ALA A 1 225 ? 16.861 -2.214 -1.384 1.00 95.31 225 ALA A N 1
ATOM 1699 C CA . ALA A 1 225 ? 15.635 -1.518 -1.764 1.00 95.31 225 ALA A CA 1
ATOM 1700 C C . ALA A 1 225 ? 15.875 -0.044 -2.131 1.00 95.31 225 ALA A C 1
ATOM 1702 O O . ALA A 1 225 ? 15.288 0.428 -3.101 1.00 95.31 225 ALA A O 1
ATOM 1703 N N . GLU A 1 226 ? 16.746 0.666 -1.409 1.00 94.88 226 GLU A N 1
ATOM 1704 C CA . GLU A 1 226 ? 17.166 2.036 -1.743 1.00 94.88 226 GLU A CA 1
ATOM 1705 C C . GLU A 1 226 ? 17.831 2.094 -3.120 1.00 94.88 226 GLU A C 1
ATOM 1707 O O . GLU A 1 226 ? 17.423 2.896 -3.961 1.00 94.88 226 GLU A O 1
ATOM 1712 N N . GLU A 1 227 ? 18.797 1.208 -3.376 1.00 95.38 227 GLU A N 1
ATOM 1713 C CA . GLU A 1 227 ? 19.490 1.112 -4.663 1.00 95.38 227 GLU A CA 1
ATOM 1714 C C . GLU A 1 227 ? 18.487 0.854 -5.796 1.00 95.38 227 GLU A C 1
ATOM 1716 O O . GLU A 1 227 ? 18.410 1.627 -6.754 1.00 95.38 227 GLU A O 1
ATOM 1721 N N . LEU A 1 228 ? 17.650 -0.180 -5.647 1.00 95.44 228 LEU A N 1
ATOM 1722 C CA . LEU A 1 228 ? 16.650 -0.557 -6.645 1.00 95.44 228 LEU A CA 1
ATOM 1723 C C . LEU A 1 228 ? 15.684 0.598 -6.941 1.00 95.44 228 LEU A C 1
ATOM 1725 O O . LEU A 1 228 ? 15.405 0.890 -8.105 1.00 95.44 228 LEU A O 1
ATOM 1729 N N . LEU A 1 229 ? 15.196 1.280 -5.903 1.00 93.69 229 LEU A N 1
ATOM 1730 C CA . LEU A 1 229 ? 14.264 2.389 -6.064 1.00 93.69 229 LEU A CA 1
ATOM 1731 C C . LEU A 1 229 ? 14.927 3.617 -6.698 1.00 93.69 229 LEU A C 1
ATOM 1733 O O . LEU A 1 229 ? 14.293 4.276 -7.516 1.00 93.69 229 LEU A O 1
ATOM 1737 N N . SER A 1 230 ? 16.194 3.898 -6.380 1.00 93.06 230 SER A N 1
ATOM 1738 C CA . SER A 1 230 ? 16.944 5.014 -6.973 1.00 93.06 230 SER A CA 1
ATOM 1739 C C . SER A 1 230 ? 17.180 4.836 -8.476 1.00 93.06 230 SER A C 1
ATOM 1741 O O . SER A 1 230 ? 17.180 5.810 -9.223 1.00 93.06 230 SER A O 1
ATOM 1743 N N . ILE A 1 231 ? 17.323 3.590 -8.936 1.00 93.88 231 ILE A N 1
ATOM 1744 C CA . ILE A 1 231 ? 17.455 3.261 -10.359 1.00 93.88 231 ILE A CA 1
ATOM 1745 C C . ILE A 1 231 ? 16.097 3.374 -11.065 1.00 93.88 231 ILE A C 1
ATOM 1747 O O . ILE A 1 231 ? 16.016 3.907 -12.171 1.00 93.88 231 ILE A O 1
ATOM 1751 N N . LEU A 1 232 ? 15.026 2.886 -10.429 1.00 92.62 232 LEU A N 1
ATOM 1752 C CA . LEU A 1 232 ? 13.663 2.915 -10.976 1.00 92.62 232 LEU A CA 1
ATOM 1753 C C . LEU A 1 232 ? 13.051 4.325 -10.992 1.00 92.62 232 LEU A C 1
ATOM 1755 O O . LEU A 1 232 ? 12.231 4.634 -11.857 1.00 92.62 232 LEU A O 1
ATOM 1759 N N . ILE A 1 233 ? 13.428 5.170 -10.031 1.00 90.25 233 ILE A N 1
ATOM 1760 C CA . ILE A 1 233 ? 12.924 6.534 -9.843 1.00 90.25 233 ILE A CA 1
ATOM 1761 C C . ILE A 1 233 ? 14.134 7.473 -9.657 1.00 90.25 233 ILE A C 1
ATOM 1763 O O . ILE A 1 233 ? 14.489 7.810 -8.527 1.00 90.25 233 ILE A O 1
ATOM 1767 N N . PRO A 1 234 ? 14.775 7.920 -10.757 1.00 73.88 234 PRO A N 1
ATOM 1768 C CA . PRO A 1 234 ? 16.088 8.581 -10.725 1.00 73.88 234 PRO A CA 1
ATOM 1769 C C . PRO A 1 234 ? 16.151 9.960 -10.052 1.00 73.88 234 PRO A C 1
ATOM 1771 O O . PRO A 1 234 ? 17.241 10.508 -9.886 1.00 73.88 234 PRO A O 1
ATOM 1774 N N . GLU A 1 235 ? 15.020 10.565 -9.686 1.00 66.06 235 GLU A N 1
ATOM 1775 C CA . GLU A 1 235 ? 14.981 11.950 -9.214 1.00 66.06 235 GLU A CA 1
ATOM 1776 C C . GLU A 1 235 ? 14.433 12.075 -7.798 1.00 66.06 235 GLU A C 1
ATOM 1778 O O . GLU A 1 235 ? 13.250 11.834 -7.571 1.00 66.06 235 GLU A O 1
ATOM 1783 N N . GLY A 1 236 ? 15.290 12.538 -6.877 1.00 48.25 236 GLY A N 1
ATOM 1784 C CA . GLY A 1 236 ? 14.914 13.276 -5.663 1.00 48.25 236 GLY A CA 1
ATOM 1785 C C . GLY A 1 236 ? 13.840 12.643 -4.783 1.00 48.25 236 GLY A C 1
ATOM 1786 O O . GLY A 1 236 ? 13.189 13.357 -4.024 1.00 48.25 236 GLY A O 1
AT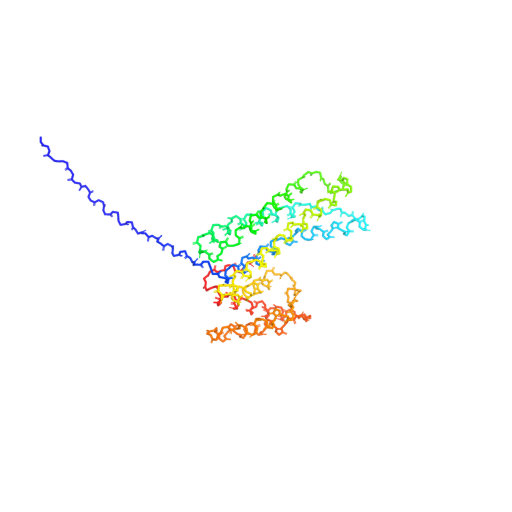OM 1787 N N . TYR A 1 237 ? 13.626 11.335 -4.902 1.00 46.28 237 TYR A N 1
ATOM 1788 C CA . TYR A 1 237 ? 12.636 10.636 -4.120 1.00 46.28 237 TYR A CA 1
ATOM 1789 C C . TYR A 1 237 ? 13.118 10.648 -2.676 1.00 46.28 237 TYR A C 1
ATOM 1791 O O . TYR A 1 237 ? 14.071 9.954 -2.321 1.00 46.28 237 TYR A O 1
ATOM 1799 N N . GLU A 1 238 ? 12.487 11.479 -1.847 1.00 48.97 238 GLU A N 1
ATOM 1800 C CA . GLU A 1 238 ? 12.628 11.389 -0.402 1.00 48.97 238 GLU A CA 1
ATOM 1801 C C . GLU A 1 238 ? 12.020 10.042 0.005 1.00 48.97 238 GLU A C 1
ATOM 1803 O O . GLU A 1 238 ? 10.818 9.909 0.250 1.00 48.97 238 GLU A O 1
ATOM 1808 N N . GLY A 1 239 ? 12.862 9.005 -0.033 1.00 40.00 239 GLY A N 1
ATOM 1809 C CA . GLY A 1 239 ? 12.600 7.719 0.588 1.00 40.00 239 GLY A CA 1
ATOM 1810 C C . GLY A 1 239 ? 12.225 8.012 2.026 1.00 40.00 239 GLY A C 1
ATOM 1811 O O . GLY A 1 239 ? 13.051 8.517 2.781 1.00 40.00 239 GLY A O 1
ATOM 1812 N N . GLY A 1 240 ? 10.941 7.823 2.337 1.00 40.19 240 GLY A N 1
ATOM 1813 C CA . GLY A 1 240 ? 10.335 8.323 3.564 1.00 40.19 240 GLY A CA 1
ATOM 1814 C C . GLY A 1 240 ? 11.177 7.985 4.790 1.00 40.19 240 GLY A C 1
ATOM 1815 O O . GLY A 1 240 ? 11.380 6.810 5.093 1.00 40.19 240 GLY A O 1
ATOM 1816 N N . THR A 1 241 ? 11.660 9.028 5.462 1.00 33.19 241 THR A N 1
ATOM 1817 C CA . THR A 1 241 ? 12.203 8.969 6.825 1.00 33.19 241 THR A CA 1
ATOM 1818 C C . THR A 1 241 ? 11.081 8.981 7.846 1.00 33.19 241 THR A C 1
ATOM 1820 O O . THR A 1 241 ? 10.158 9.812 7.664 1.00 33.19 241 THR A O 1
#

Nearest PDB structures (foldseek):
  4p9t-assembly1_C  TM=4.728E-01  e=4.328E-01  Mus 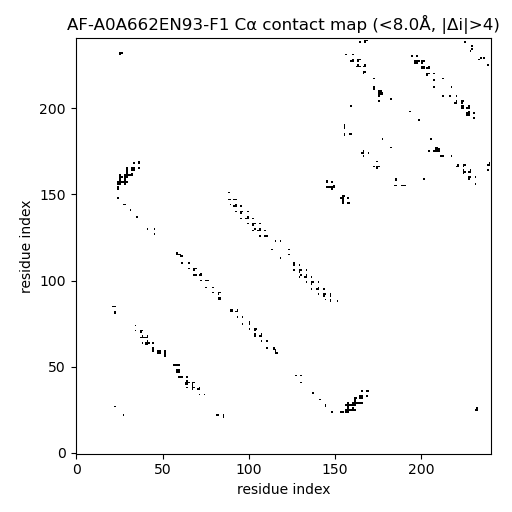musculus
  5xa5-assembly1_A  TM=4.323E-01  e=3.791E-01  Caenorhabditis elegans
  5xfl-assembly1_A  TM=3.613E-01  e=1.427E+00  Mus musculus
  5xfl-assembly3_C  TM=3.582E-01  e=1.944E+00  Mus musculus
  6m97-assembly1_A  TM=3.097E-01  e=1.944E+00  Salmo salar

pLDDT: mean 85.54, std 17.59, range [31.7, 97.12]

Mean predicted aligned error: 8.11 Å

Secondary structure (DSSP, 8-state):
------------------------HHHHHHHHHHHHHHTHHHHHHHHHHHHHHHH--PPPPSHHHHHHHHHHHHHHHHHHHHHHHS-TTTGGGHHHHHHHHHHHHHHHHHHSSS-GGGS-HHHHHHHHHHHHHHHHHHHHHHHHHHHHHHHTT-HHHHHHHHHHHHHHH-SSGGGG---HHHHHHHHHT--TTS-HHHHHHHHHHHHHTTSPPPHHHHHHHHHHHHHHHHHHS-S------